Protein AF-A0A934EPJ7-F1 (afdb_monomer_lite)

Radius of gyration: 27.89 Å; chains: 1; bounding box: 88×65×74 Å

Foldseek 3Di:
DDDDDPPPPVCPPVLNLLLLVLLLVLVVVLVVVLVVVCVVCVVPDDPLVSLLVSLVVLLVSVVVSVVVSVVVVVVLVVVCVVCVVVVHPDDSLLVVQLVVQLCVQCVVVVVPVPVCVVDVDPPVCVVVVVVVSSVVSNVVSVVCVVVSVVVSVVVSVVSVVVSVVSVVVNVVSVVSNVVVVVVVVVVVVVVVVVVVVVVVVVVVVVVVVD

pLDDT: mean 76.22, std 12.55, range [35.59, 90.75]

Structure (mmCIF, N/CA/C/O backbone):
data_AF-A0A934EPJ7-F1
#
_entry.id   AF-A0A934EPJ7-F1
#
loop_
_atom_site.group_PDB
_atom_site.id
_atom_site.type_symbol
_atom_site.label_atom_id
_atom_site.label_alt_id
_atom_site.label_comp_id
_atom_site.label_asym_id
_atom_site.label_entity_id
_atom_site.label_seq_id
_atom_site.pdbx_PDB_ins_code
_atom_site.Cartn_x
_atom_site.Cartn_y
_atom_site.Cartn_z
_atom_site.occupancy
_atom_site.B_iso_or_equiv
_atom_site.auth_seq_id
_atom_site.auth_comp_id
_atom_site.auth_asym_id
_atom_site.auth_atom_id
_atom_site.pdbx_PDB_model_num
ATOM 1 N N . MET A 1 1 ? -33.790 -31.602 18.107 1.00 45.28 1 MET A N 1
ATOM 2 C CA . MET A 1 1 ? -32.523 -32.173 17.610 1.00 45.28 1 MET A CA 1
ATOM 3 C C . MET A 1 1 ? -32.531 -32.062 16.099 1.00 45.28 1 MET A C 1
ATOM 5 O O . MET A 1 1 ? -33.194 -32.858 15.457 1.00 45.28 1 MET A O 1
ATOM 9 N N . GLN A 1 2 ? -31.872 -31.044 15.551 1.00 35.59 2 GLN A N 1
ATOM 10 C CA . GLN A 1 2 ? -31.444 -31.050 14.155 1.00 35.59 2 GLN A CA 1
ATOM 11 C C . GLN A 1 2 ? -30.208 -30.157 14.060 1.00 35.59 2 GLN A C 1
ATOM 13 O O . GLN A 1 2 ? -30.217 -29.014 14.515 1.00 35.59 2 GLN A O 1
ATOM 18 N N . GLU A 1 3 ? -29.121 -30.783 13.631 1.00 38.19 3 GLU A N 1
ATOM 19 C CA . GLU A 1 3 ? -27.749 -30.302 13.667 1.00 38.19 3 GLU A CA 1
ATOM 20 C C . GLU A 1 3 ? -27.508 -29.081 12.774 1.00 38.19 3 GLU A C 1
ATOM 22 O O . GLU A 1 3 ? -27.987 -28.990 11.647 1.00 38.19 3 GLU A O 1
ATOM 27 N N . ASN A 1 4 ? -26.705 -28.166 13.321 1.00 48.75 4 ASN A N 1
ATOM 28 C CA . ASN A 1 4 ? -25.593 -27.460 12.685 1.00 48.75 4 ASN A CA 1
ATOM 29 C C . ASN A 1 4 ? -25.347 -27.795 11.205 1.00 48.75 4 ASN A C 1
ATOM 31 O O . ASN A 1 4 ? -25.058 -28.943 10.894 1.00 48.75 4 ASN A O 1
ATOM 35 N N . ASN A 1 5 ? -25.338 -26.771 10.342 1.00 43.28 5 ASN A N 1
ATOM 36 C CA . ASN A 1 5 ? -24.290 -26.530 9.333 1.00 43.28 5 ASN A CA 1
ATOM 37 C C . ASN A 1 5 ? -24.638 -25.302 8.475 1.00 43.28 5 ASN A C 1
ATOM 39 O O . ASN A 1 5 ? -25.002 -25.406 7.310 1.00 43.28 5 ASN A O 1
ATOM 43 N N . VAL A 1 6 ? -24.467 -24.109 9.047 1.00 39.78 6 VAL A N 1
ATOM 44 C CA . VAL A 1 6 ? -24.160 -22.901 8.259 1.00 39.78 6 VAL A CA 1
ATOM 45 C C . VAL A 1 6 ? -22.888 -22.289 8.844 1.00 39.78 6 VAL A C 1
ATOM 47 O O . VAL A 1 6 ? -22.854 -21.165 9.332 1.00 39.78 6 VAL A O 1
ATOM 50 N N . LEU A 1 7 ? -21.823 -23.091 8.865 1.00 42.34 7 LEU A N 1
ATOM 51 C CA . LEU A 1 7 ? -20.459 -22.614 9.061 1.00 42.34 7 LEU A CA 1
ATOM 52 C C . LEU A 1 7 ? -19.808 -22.466 7.689 1.00 42.34 7 LEU A C 1
ATOM 54 O O . LEU A 1 7 ? -18.943 -23.235 7.295 1.00 42.34 7 LEU A O 1
ATOM 58 N N . THR A 1 8 ? -20.211 -21.426 6.972 1.00 38.62 8 THR A N 1
ATOM 59 C CA . THR A 1 8 ? -19.327 -20.777 6.001 1.00 38.62 8 THR A CA 1
ATOM 60 C C . THR A 1 8 ? -19.015 -19.383 6.516 1.00 38.62 8 THR A C 1
ATOM 62 O O . THR A 1 8 ? -19.199 -18.381 5.832 1.00 38.62 8 THR A O 1
ATOM 65 N N . VAL A 1 9 ? -18.542 -19.308 7.763 1.00 38.97 9 VAL A N 1
ATOM 66 C CA . VAL A 1 9 ? -17.693 -18.186 8.152 1.00 38.97 9 VAL A CA 1
ATOM 67 C C . VAL A 1 9 ? -16.406 -18.433 7.385 1.00 38.97 9 VAL A C 1
ATOM 69 O O . VAL A 1 9 ? -15.572 -19.228 7.811 1.00 38.97 9 VAL A O 1
ATOM 72 N N . SER A 1 10 ? -16.289 -17.851 6.192 1.00 38.53 10 SER A N 1
ATOM 73 C CA . SER A 1 10 ? -15.021 -17.804 5.485 1.00 38.53 10 SER A CA 1
ATOM 74 C C . SER A 1 10 ? -14.038 -17.126 6.429 1.00 38.53 10 SER A C 1
ATOM 76 O O . SER A 1 10 ? -14.075 -15.907 6.608 1.00 38.53 10 SER A O 1
ATOM 78 N N . VAL A 1 11 ? -13.212 -17.932 7.092 1.00 45.09 11 VAL A N 1
ATOM 79 C CA . VAL A 1 11 ? -12.103 -17.491 7.931 1.00 45.09 11 VAL A CA 1
ATOM 80 C C . VAL A 1 11 ? -11.054 -16.922 6.983 1.00 45.09 11 VAL A C 1
ATOM 82 O O . VAL A 1 11 ? -10.006 -17.511 6.736 1.00 45.09 11 VAL A O 1
ATOM 85 N N . PHE A 1 12 ? -11.347 -15.773 6.379 1.00 49.22 12 PHE A N 1
ATOM 86 C CA . PHE A 1 12 ? -10.285 -14.930 5.884 1.00 49.22 12 PHE A CA 1
ATOM 87 C C . PHE A 1 12 ? -9.492 -14.531 7.117 1.00 49.22 12 PHE A C 1
ATOM 89 O O . PHE A 1 12 ? -10.010 -13.863 8.012 1.00 49.22 12 PHE A O 1
ATOM 96 N N . SER A 1 13 ? -8.253 -15.017 7.188 1.00 62.72 13 SER A N 1
ATOM 97 C CA . SER A 1 13 ? -7.319 -14.622 8.233 1.00 62.72 13 SER A CA 1
ATOM 98 C C . SER A 1 13 ? -7.362 -13.094 8.362 1.00 62.72 13 SER A C 1
ATOM 100 O O . SER A 1 13 ? -7.254 -12.414 7.335 1.00 62.72 13 SER A O 1
ATOM 102 N N . PRO A 1 14 ? -7.518 -12.529 9.573 1.00 66.69 14 PRO A N 1
ATOM 103 C CA . PRO A 1 14 ? -7.602 -11.079 9.766 1.00 66.69 14 PRO A CA 1
ATOM 104 C C . PRO A 1 14 ? -6.407 -10.340 9.141 1.00 66.69 14 PRO A C 1
ATOM 106 O O . PRO A 1 14 ? -6.551 -9.216 8.665 1.00 66.69 14 PRO A O 1
ATOM 109 N N . TYR A 1 15 ? -5.257 -11.017 9.030 1.00 69.19 15 TYR A N 1
ATOM 110 C CA . TYR A 1 15 ? -4.091 -10.562 8.272 1.00 69.19 15 TYR A CA 1
ATOM 111 C C . TYR A 1 15 ? -4.417 -10.196 6.820 1.00 69.19 15 TYR A C 1
ATOM 113 O O . TYR A 1 15 ? -4.043 -9.129 6.339 1.00 69.19 15 TYR A O 1
ATOM 121 N N . TRP A 1 16 ? -5.124 -11.079 6.120 1.00 73.38 16 TRP A N 1
ATOM 122 C CA . TRP A 1 16 ? -5.405 -10.926 4.701 1.00 73.38 16 TRP A CA 1
ATOM 123 C C . TRP A 1 16 ? -6.320 -9.735 4.435 1.00 73.38 16 TRP A C 1
ATOM 125 O O . TRP A 1 16 ? -6.120 -8.998 3.472 1.00 73.38 16 TRP A O 1
ATOM 135 N N . GLY A 1 17 ? -7.275 -9.491 5.335 1.00 75.94 17 GLY A N 1
ATOM 136 C CA . GLY A 1 17 ? -8.131 -8.316 5.257 1.00 75.94 17 GLY A CA 1
ATOM 137 C C . GLY A 1 17 ? -7.354 -7.007 5.425 1.00 75.94 17 GLY A C 1
ATOM 138 O O . GLY A 1 17 ? -7.552 -6.071 4.647 1.00 75.94 17 GLY A O 1
ATOM 139 N N . ILE A 1 18 ? -6.439 -6.958 6.397 1.00 74.75 18 ILE A N 1
ATOM 140 C CA . ILE A 1 18 ? -5.569 -5.801 6.652 1.00 74.75 18 ILE A CA 1
ATOM 141 C C . ILE A 1 18 ? -4.640 -5.550 5.458 1.00 74.75 18 ILE A C 1
ATOM 143 O O . ILE A 1 18 ? -4.581 -4.429 4.953 1.00 74.75 18 ILE A O 1
ATOM 147 N N . PHE A 1 19 ? -3.974 -6.598 4.966 1.00 80.44 19 PHE A N 1
ATOM 148 C CA . PHE A 1 19 ? -3.093 -6.524 3.802 1.00 80.44 19 PHE A CA 1
ATOM 149 C C . PHE A 1 19 ? -3.821 -5.950 2.583 1.00 80.44 19 PHE A C 1
ATOM 151 O O . PHE A 1 19 ? -3.343 -4.987 1.989 1.00 80.44 19 PHE A O 1
ATOM 158 N N . ARG A 1 20 ? -5.008 -6.478 2.252 1.00 84.69 20 ARG A N 1
ATOM 159 C CA . ARG A 1 20 ? -5.812 -6.014 1.110 1.00 84.69 20 ARG A CA 1
ATOM 160 C C . ARG A 1 20 ? -6.167 -4.533 1.195 1.00 84.69 20 ARG A C 1
ATOM 162 O O . ARG A 1 20 ? -6.066 -3.838 0.188 1.00 84.69 20 ARG A O 1
ATOM 169 N N . MET A 1 21 ? -6.571 -4.051 2.374 1.00 81.94 21 MET A N 1
ATOM 170 C CA . MET A 1 21 ? -6.894 -2.632 2.555 1.00 81.94 21 MET A CA 1
ATOM 171 C C . MET A 1 21 ? -5.667 -1.755 2.320 1.00 81.94 21 MET A C 1
ATOM 173 O O . MET A 1 21 ? -5.731 -0.828 1.516 1.00 81.94 21 MET A O 1
ATOM 177 N N . ILE A 1 22 ? -4.552 -2.060 2.990 1.00 83.81 22 ILE A N 1
ATOM 178 C CA . ILE A 1 22 ? -3.317 -1.272 2.877 1.00 83.81 22 ILE A CA 1
ATOM 179 C C . ILE A 1 22 ? -2.834 -1.274 1.428 1.00 83.81 22 ILE A C 1
ATOM 181 O O . ILE A 1 22 ? -2.557 -0.212 0.880 1.00 83.81 22 ILE A O 1
ATOM 185 N N . PHE A 1 23 ? -2.805 -2.447 0.796 1.00 84.31 23 PHE A N 1
ATOM 186 C CA . PHE A 1 23 ? -2.414 -2.616 -0.598 1.00 84.31 23 PHE A CA 1
ATOM 187 C C . PHE A 1 23 ? -3.235 -1.732 -1.532 1.00 84.31 23 PHE A C 1
ATOM 189 O O . PHE A 1 23 ? -2.669 -0.971 -2.309 1.00 84.31 23 PHE A O 1
ATOM 196 N N . VAL A 1 24 ? -4.562 -1.747 -1.412 1.00 87.62 24 VAL A N 1
ATOM 197 C CA . VAL A 1 24 ? -5.423 -0.911 -2.254 1.00 87.62 24 VAL A CA 1
ATOM 198 C C . VAL A 1 24 ? -5.220 0.579 -2.004 1.00 87.62 24 VAL A C 1
ATOM 200 O O . VAL A 1 24 ? -5.086 1.329 -2.968 1.00 87.62 24 VAL A O 1
ATOM 203 N N . PHE A 1 25 ? -5.167 1.022 -0.745 1.00 84.88 25 PHE A N 1
ATOM 204 C CA . PHE A 1 25 ? -4.947 2.438 -0.434 1.00 84.88 25 PHE A CA 1
ATOM 205 C C . PHE A 1 25 ? -3.613 2.944 -0.988 1.00 84.88 25 PHE A C 1
ATOM 207 O O . PHE A 1 25 ? -3.559 4.019 -1.584 1.00 84.88 25 PHE A O 1
ATOM 214 N N . PHE A 1 26 ? -2.551 2.152 -0.842 1.00 83.62 26 PHE A N 1
ATOM 215 C CA . PHE A 1 26 ? -1.233 2.488 -1.366 1.00 83.62 26 PHE A CA 1
ATOM 216 C C . PHE A 1 26 ? -1.214 2.524 -2.895 1.00 83.62 26 PHE A C 1
ATOM 218 O O . PHE A 1 26 ? -0.712 3.485 -3.471 1.00 83.62 26 PHE A O 1
ATOM 225 N N . PHE A 1 27 ? -1.803 1.536 -3.571 1.00 84.50 27 PHE A N 1
ATOM 226 C CA . PHE A 1 27 ? -1.853 1.530 -5.035 1.00 84.50 27 PHE A CA 1
ATOM 227 C C . PHE A 1 27 ? -2.705 2.668 -5.605 1.00 84.50 27 PHE A C 1
ATOM 229 O O . PHE A 1 27 ? -2.320 3.265 -6.607 1.00 84.50 27 PHE A O 1
ATOM 236 N N . LEU A 1 28 ? -3.813 3.029 -4.951 1.00 87.31 28 LEU A N 1
ATOM 237 C CA . LEU A 1 28 ? -4.603 4.208 -5.321 1.00 87.31 28 LEU A CA 1
ATOM 238 C C . LEU A 1 28 ? -3.782 5.498 -5.205 1.00 87.31 28 LEU A C 1
ATOM 240 O O . LEU A 1 28 ? -3.833 6.342 -6.100 1.00 87.31 28 LEU A O 1
ATOM 244 N N . TYR A 1 29 ? -2.994 5.633 -4.138 1.00 86.12 29 TYR A N 1
ATOM 245 C CA . TYR A 1 29 ? -2.094 6.769 -3.958 1.00 86.12 29 TYR A CA 1
ATOM 246 C C . TYR A 1 29 ? -1.010 6.825 -5.046 1.00 86.12 29 TYR A C 1
ATOM 248 O O . TYR A 1 29 ? -0.800 7.871 -5.661 1.00 86.12 29 TYR A O 1
ATOM 256 N N . VAL A 1 30 ? -0.369 5.688 -5.342 1.00 85.38 30 VAL A N 1
ATOM 257 C CA . VAL A 1 30 ? 0.651 5.582 -6.397 1.00 85.38 30 VAL A CA 1
ATOM 258 C C . VAL A 1 30 ? 0.069 5.930 -7.761 1.00 85.38 30 VAL A C 1
ATOM 260 O O . VAL A 1 30 ? 0.697 6.667 -8.512 1.00 85.38 30 VAL A O 1
ATOM 263 N N . ILE A 1 31 ? -1.142 5.470 -8.073 1.00 86.69 31 ILE A N 1
ATOM 264 C CA . ILE A 1 31 ? -1.832 5.819 -9.319 1.00 86.69 31 ILE A CA 1
ATOM 265 C C . ILE A 1 31 ? -2.027 7.330 -9.447 1.00 86.69 31 ILE A C 1
ATOM 267 O O . ILE A 1 31 ? -1.781 7.879 -10.519 1.00 86.69 31 ILE A O 1
ATOM 271 N N . GLY A 1 32 ? -2.410 8.013 -8.365 1.00 85.12 32 GLY A N 1
ATOM 272 C CA . GLY A 1 32 ? -2.521 9.472 -8.355 1.00 85.12 32 GLY A CA 1
ATOM 273 C C . GLY A 1 32 ? -1.199 10.159 -8.705 1.00 85.12 32 GLY A C 1
ATOM 274 O O . GLY A 1 32 ? -1.171 11.045 -9.559 1.00 85.12 32 GLY A O 1
ATOM 275 N N . ILE A 1 33 ? -0.092 9.701 -8.112 1.00 84.88 33 ILE A N 1
ATOM 276 C CA . ILE A 1 33 ? 1.252 10.207 -8.428 1.00 84.88 33 ILE A CA 1
ATOM 277 C C . ILE A 1 33 ? 1.614 9.919 -9.885 1.00 84.88 33 ILE A C 1
ATOM 279 O O . ILE A 1 33 ? 2.092 10.808 -10.578 1.00 84.88 33 ILE A O 1
ATOM 283 N N . VAL A 1 34 ? 1.374 8.699 -10.364 1.00 86.62 34 VAL A N 1
ATOM 284 C CA . VAL A 1 34 ? 1.703 8.292 -11.734 1.00 86.62 34 VAL A CA 1
ATOM 285 C C . VAL A 1 34 ? 0.945 9.139 -12.752 1.00 86.62 34 VAL A C 1
ATOM 287 O O . VAL A 1 34 ? 1.557 9.616 -13.704 1.00 86.62 34 VAL A O 1
ATOM 290 N N . PHE A 1 35 ? -0.351 9.383 -12.549 1.00 86.56 35 PHE A N 1
ATOM 291 C CA . PHE A 1 35 ? -1.123 10.255 -13.435 1.00 86.56 35 PHE A CA 1
ATOM 292 C C . PHE A 1 35 ? -0.614 11.697 -13.413 1.00 86.56 35 PHE A C 1
ATOM 294 O O . PHE A 1 35 ? -0.477 12.302 -14.474 1.00 86.56 35 PHE A O 1
ATOM 301 N N . TYR A 1 36 ? -0.269 12.220 -12.236 1.00 84.75 36 TYR A N 1
ATOM 302 C CA . TYR A 1 36 ? 0.323 13.551 -12.112 1.00 84.75 36 TYR A CA 1
ATOM 303 C C . TYR A 1 36 ? 1.679 13.650 -12.831 1.00 84.75 36 TYR A C 1
ATOM 305 O O . TYR A 1 36 ? 1.936 14.596 -13.571 1.00 84.75 36 TYR A O 1
ATOM 313 N N . SER A 1 37 ? 2.544 12.647 -12.668 1.00 84.12 37 SER A N 1
ATOM 314 C CA . SER A 1 37 ? 3.843 12.594 -13.342 1.00 84.12 37 SER A CA 1
ATOM 315 C C . SER A 1 37 ? 3.714 12.404 -14.852 1.00 84.12 37 SER A C 1
ATOM 317 O O . SER A 1 37 ? 4.526 12.951 -15.596 1.00 84.12 37 SER A O 1
ATOM 319 N N . TRP A 1 38 ? 2.708 11.660 -15.317 1.00 84.19 38 TRP A N 1
ATOM 320 C CA . TRP A 1 38 ? 2.466 11.457 -16.745 1.00 84.19 38 TRP A CA 1
ATOM 321 C C . TRP A 1 38 ? 2.151 12.767 -17.463 1.00 84.19 38 TRP A C 1
ATOM 323 O O . TRP A 1 38 ? 2.686 13.014 -18.544 1.00 84.19 38 TRP A O 1
ATOM 333 N N . ASP A 1 39 ? 1.324 13.613 -16.846 1.00 83.88 39 ASP A N 1
ATOM 334 C CA . ASP A 1 39 ? 0.916 14.891 -17.428 1.00 83.88 39 ASP A CA 1
ATOM 335 C C . ASP A 1 39 ? 2.126 15.799 -17.709 1.00 83.88 39 ASP A C 1
ATOM 337 O O . ASP A 1 39 ? 2.230 16.395 -18.778 1.00 83.88 39 ASP A O 1
ATOM 341 N N . GLY A 1 40 ? 3.119 15.804 -16.811 1.00 82.06 40 GLY A N 1
ATOM 342 C CA . GLY A 1 40 ? 4.386 16.509 -17.027 1.00 82.06 40 GLY A CA 1
ATOM 343 C C . GLY A 1 40 ? 5.328 15.822 -18.026 1.00 82.06 40 GLY A C 1
ATOM 344 O O . GLY A 1 40 ? 5.984 16.491 -18.823 1.00 82.06 40 GLY A O 1
ATOM 345 N N . PHE A 1 41 ? 5.404 14.487 -18.018 1.00 81.75 41 PHE A N 1
ATOM 346 C CA . PHE A 1 41 ? 6.366 13.735 -18.836 1.00 81.75 41 PHE A CA 1
ATOM 347 C C . PHE A 1 41 ? 5.994 13.683 -20.324 1.00 81.75 41 PHE A C 1
ATOM 349 O O . PHE A 1 41 ? 6.877 13.574 -21.179 1.00 81.75 41 PHE A O 1
ATOM 356 N N . ARG A 1 42 ? 4.700 13.814 -20.650 1.00 77.88 42 ARG A N 1
ATOM 357 C CA . ARG A 1 42 ? 4.179 13.804 -22.027 1.00 77.88 42 ARG A CA 1
ATOM 358 C C . ARG A 1 42 ? 4.864 14.826 -22.945 1.00 77.88 42 ARG A C 1
ATOM 360 O O . ARG A 1 42 ? 4.906 14.613 -24.153 1.00 77.88 42 ARG A O 1
ATOM 367 N N . TYR A 1 43 ? 5.405 15.908 -22.388 1.00 79.19 43 TYR A N 1
ATOM 368 C CA . TYR A 1 43 ? 6.059 16.972 -23.150 1.00 79.19 43 TYR A CA 1
ATOM 369 C C . TYR A 1 43 ? 7.529 16.692 -23.505 1.00 79.19 43 TYR A C 1
ATOM 371 O O . TYR A 1 43 ? 8.060 17.358 -24.390 1.00 79.19 43 TYR A O 1
ATOM 379 N N . TYR A 1 44 ? 8.188 15.722 -22.855 1.00 77.69 44 TYR A N 1
ATOM 380 C CA . TYR A 1 44 ? 9.653 15.584 -22.907 1.00 77.69 44 TYR A CA 1
ATOM 381 C C . TYR A 1 44 ? 10.174 14.188 -23.277 1.00 77.69 44 TYR A C 1
ATOM 383 O O . TYR A 1 44 ? 11.380 14.038 -23.466 1.00 77.69 44 TYR A O 1
ATOM 391 N N . GLY A 1 45 ? 9.323 13.161 -23.387 1.00 79.56 45 GLY A N 1
ATOM 392 C CA . GLY A 1 45 ? 9.817 11.797 -23.593 1.00 79.56 45 GLY A CA 1
ATOM 393 C C . GLY A 1 45 ? 8.836 10.809 -24.214 1.00 79.56 45 GLY A C 1
ATOM 394 O O . GLY A 1 45 ? 7.644 11.067 -24.377 1.00 79.56 45 GLY A O 1
ATOM 395 N N . LEU A 1 46 ? 9.373 9.637 -24.558 1.00 83.56 46 LEU A N 1
ATOM 396 C CA . LEU A 1 46 ? 8.621 8.508 -25.099 1.00 83.56 46 LEU A CA 1
ATOM 397 C C . LEU A 1 46 ? 7.848 7.787 -23.988 1.00 83.56 46 LEU A C 1
ATOM 399 O O . LEU A 1 46 ? 8.348 7.569 -22.882 1.00 83.56 46 LEU A O 1
ATOM 403 N N . PHE A 1 47 ? 6.641 7.327 -24.318 1.00 80.88 47 PHE A N 1
ATOM 404 C CA . PHE A 1 47 ? 5.784 6.581 -23.392 1.00 80.88 47 PHE A CA 1
ATOM 405 C C . PHE A 1 47 ? 6.453 5.307 -22.848 1.00 80.88 47 PHE A C 1
ATOM 407 O O . PHE A 1 47 ? 6.239 4.938 -21.697 1.00 80.88 47 PHE A O 1
ATOM 414 N N . SER A 1 48 ? 7.308 4.653 -23.640 1.00 80.56 48 SER A N 1
ATOM 415 C CA . SER A 1 48 ? 8.029 3.437 -23.239 1.00 80.56 48 SER A CA 1
ATOM 416 C C . SER A 1 48 ? 9.018 3.652 -22.096 1.00 80.56 48 SER A C 1
ATOM 418 O O . SER A 1 48 ? 9.297 2.716 -21.342 1.00 80.56 48 SER A O 1
ATOM 420 N N . ASP A 1 49 ? 9.591 4.846 -21.976 1.00 80.94 49 ASP A N 1
ATOM 421 C CA . ASP A 1 49 ? 10.569 5.159 -20.930 1.00 80.94 49 ASP A CA 1
ATOM 422 C C . ASP A 1 49 ? 9.861 5.538 -19.638 1.00 80.94 49 ASP A C 1
ATOM 424 O O . ASP A 1 49 ? 10.238 5.072 -18.561 1.00 80.94 49 ASP A O 1
ATOM 428 N N . PHE A 1 50 ? 8.734 6.235 -19.770 1.00 84.31 50 PHE A N 1
ATOM 429 C CA . PHE A 1 50 ? 7.806 6.452 -18.674 1.00 84.31 50 PHE A CA 1
ATOM 430 C C . PHE A 1 50 ? 7.264 5.129 -18.104 1.00 84.31 50 PHE A C 1
ATOM 432 O O . PHE A 1 50 ? 7.296 4.923 -16.892 1.00 84.31 50 PHE A O 1
ATOM 439 N N . LEU A 1 51 ? 6.856 4.184 -18.962 1.00 83.75 51 LEU A N 1
ATOM 440 C CA . LEU A 1 51 ? 6.340 2.875 -18.538 1.00 83.75 51 LEU A CA 1
ATOM 441 C C . LEU A 1 51 ? 7.356 2.072 -17.717 1.00 83.75 51 LEU A C 1
ATOM 443 O O . LEU A 1 51 ? 6.989 1.403 -16.750 1.00 83.75 51 LEU A O 1
ATOM 447 N N . ALA A 1 52 ? 8.634 2.135 -18.097 1.00 82.69 52 ALA A N 1
ATOM 448 C CA . ALA A 1 52 ? 9.706 1.461 -17.372 1.00 82.69 52 ALA A CA 1
ATOM 449 C C . ALA A 1 52 ? 9.921 2.080 -15.984 1.00 82.69 52 ALA A C 1
ATOM 451 O O . ALA A 1 52 ? 10.052 1.347 -15.003 1.00 82.69 52 ALA A O 1
ATOM 452 N N . GLY A 1 53 ? 9.875 3.414 -15.891 1.00 83.62 53 GLY A N 1
ATOM 453 C CA . GLY A 1 53 ? 9.919 4.132 -14.618 1.00 83.62 53 GLY A CA 1
ATOM 454 C C . GLY A 1 53 ? 8.751 3.762 -13.703 1.00 83.62 53 GLY A C 1
ATOM 455 O O . GLY A 1 53 ? 8.967 3.381 -12.553 1.00 83.62 53 GLY A O 1
ATOM 456 N N . ILE A 1 54 ? 7.519 3.777 -14.224 1.00 86.12 54 ILE A N 1
ATOM 457 C CA . ILE A 1 54 ? 6.327 3.368 -13.463 1.00 86.12 54 ILE A CA 1
ATOM 458 C C . ILE A 1 54 ? 6.447 1.923 -12.991 1.00 86.12 54 ILE A C 1
ATOM 460 O O . ILE A 1 54 ? 6.112 1.628 -11.849 1.00 86.12 54 ILE A O 1
ATOM 464 N N . SER A 1 55 ? 6.922 1.021 -13.848 1.00 86.62 55 SER A N 1
ATOM 465 C CA . SER A 1 55 ? 7.030 -0.397 -13.500 1.00 86.62 55 SER A CA 1
ATOM 466 C C . SER A 1 55 ? 7.957 -0.608 -12.301 1.00 86.62 55 SER A C 1
ATOM 468 O O . SER A 1 55 ? 7.623 -1.355 -11.384 1.00 86.62 55 SER A O 1
ATOM 470 N N . LEU A 1 56 ? 9.089 0.100 -12.260 1.00 84.69 56 LEU A N 1
ATOM 471 C CA . LEU A 1 56 ? 10.022 0.052 -11.133 1.00 84.69 56 LEU A CA 1
ATOM 472 C C . LEU A 1 56 ? 9.397 0.633 -9.858 1.00 84.69 56 LEU A C 1
ATOM 474 O O . LEU A 1 56 ? 9.498 0.025 -8.792 1.00 84.69 56 LEU A O 1
ATOM 478 N N . VAL A 1 57 ? 8.696 1.764 -9.980 1.00 87.44 57 VAL A N 1
ATOM 479 C CA . VAL A 1 57 ? 7.928 2.373 -8.885 1.00 87.44 57 VAL A CA 1
ATOM 480 C C . VAL A 1 57 ? 6.905 1.366 -8.344 1.00 87.44 57 VAL A C 1
ATOM 482 O O . VAL A 1 57 ? 6.918 1.079 -7.152 1.00 87.44 57 VAL A O 1
ATOM 485 N N . LEU A 1 58 ? 6.086 0.743 -9.193 1.00 87.00 58 LEU A N 1
ATOM 486 C CA . LEU A 1 58 ? 5.081 -0.242 -8.778 1.00 87.00 58 LEU A CA 1
ATOM 487 C C . LEU A 1 58 ? 5.693 -1.448 -8.052 1.00 87.00 58 LEU A C 1
ATOM 489 O O . LEU A 1 58 ? 5.154 -1.873 -7.029 1.00 87.00 58 LEU A O 1
ATOM 493 N N . ILE A 1 59 ? 6.828 -1.973 -8.524 1.00 86.25 59 ILE A N 1
ATOM 494 C CA . ILE A 1 59 ? 7.539 -3.075 -7.855 1.00 86.25 59 ILE A CA 1
ATOM 495 C C . ILE A 1 59 ? 8.014 -2.640 -6.464 1.00 86.25 59 ILE A C 1
ATOM 497 O O . ILE A 1 59 ? 7.747 -3.329 -5.476 1.00 86.25 59 ILE A O 1
ATOM 501 N N . LEU A 1 60 ? 8.676 -1.485 -6.367 1.00 88.12 60 LEU A N 1
ATOM 502 C CA . LEU A 1 60 ? 9.193 -0.967 -5.101 1.00 88.12 60 LEU A CA 1
ATOM 503 C C . LEU A 1 60 ? 8.062 -0.717 -4.094 1.00 88.12 60 LEU A C 1
ATOM 505 O O . LEU A 1 60 ? 8.150 -1.129 -2.937 1.00 88.12 60 LEU A O 1
ATOM 509 N N . TRP A 1 61 ? 6.967 -0.105 -4.546 1.0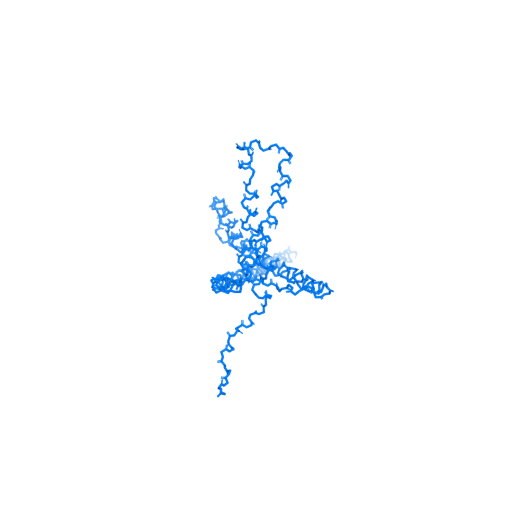0 87.19 61 TRP A N 1
ATOM 510 C CA . TRP A 1 61 ? 5.791 0.153 -3.720 1.00 87.19 61 TRP A CA 1
ATOM 511 C C . TRP A 1 61 ? 5.072 -1.131 -3.304 1.00 87.19 61 TRP A C 1
ATOM 513 O O . TRP A 1 61 ? 4.587 -1.208 -2.175 1.00 87.19 61 TRP A O 1
ATOM 523 N N . SER A 1 62 ? 5.044 -2.165 -4.147 1.00 85.44 62 SER A N 1
ATOM 524 C CA . SER A 1 62 ? 4.505 -3.476 -3.772 1.00 85.44 62 SER A CA 1
ATOM 525 C C . SER A 1 62 ? 5.300 -4.103 -2.621 1.00 85.44 62 SER A C 1
ATOM 527 O O . SER A 1 62 ? 4.707 -4.581 -1.652 1.00 85.44 62 SER A O 1
ATOM 529 N N . ILE A 1 63 ? 6.636 -4.058 -2.686 1.00 86.25 63 ILE A N 1
ATOM 530 C CA . ILE A 1 63 ? 7.515 -4.558 -1.615 1.00 86.25 63 ILE A CA 1
ATOM 531 C C . ILE A 1 63 ? 7.297 -3.750 -0.332 1.00 86.25 63 ILE A C 1
ATOM 533 O O . ILE A 1 63 ? 7.088 -4.329 0.736 1.00 86.25 63 ILE A O 1
ATOM 537 N N . LEU A 1 64 ? 7.281 -2.418 -0.436 1.00 88.56 64 LEU A N 1
ATOM 538 C CA . LEU A 1 64 ? 7.048 -1.531 0.703 1.00 88.56 64 LEU A CA 1
ATOM 539 C C . LEU A 1 64 ? 5.702 -1.819 1.380 1.00 88.56 64 LEU A C 1
ATOM 541 O O . LEU A 1 64 ? 5.627 -1.900 2.604 1.00 88.56 64 LEU A O 1
ATOM 545 N N . THR A 1 65 ? 4.650 -2.034 0.589 1.00 84.31 65 THR A N 1
ATOM 546 C CA . THR A 1 65 ? 3.315 -2.358 1.106 1.00 84.31 65 THR A CA 1
ATOM 547 C C . THR A 1 65 ? 3.311 -3.702 1.834 1.00 84.31 65 THR A C 1
ATOM 549 O O . THR A 1 65 ? 2.715 -3.817 2.905 1.00 84.31 65 THR A O 1
ATOM 552 N N . ALA A 1 66 ? 4.003 -4.715 1.306 1.00 83.88 66 ALA A N 1
ATOM 553 C CA . ALA A 1 66 ? 4.125 -6.009 1.974 1.00 83.88 66 ALA A CA 1
ATOM 554 C C . ALA A 1 66 ? 4.822 -5.881 3.340 1.00 83.88 66 ALA A C 1
ATOM 556 O O . ALA A 1 66 ? 4.316 -6.396 4.339 1.00 83.88 66 ALA A O 1
ATOM 557 N N . ILE A 1 67 ? 5.929 -5.133 3.406 1.00 87.06 67 ILE A N 1
ATOM 558 C CA . ILE A 1 67 ? 6.649 -4.855 4.659 1.00 87.06 67 ILE A CA 1
ATOM 559 C C . ILE A 1 67 ? 5.739 -4.117 5.649 1.00 87.06 67 ILE A C 1
ATOM 561 O O . ILE A 1 67 ? 5.632 -4.512 6.812 1.00 87.06 67 ILE A O 1
ATOM 565 N N . LEU A 1 68 ? 5.035 -3.081 5.189 1.00 86.06 68 LEU A N 1
ATOM 566 C CA . LEU A 1 68 ? 4.138 -2.293 6.030 1.00 86.06 68 LEU A CA 1
ATOM 567 C C . LEU A 1 68 ? 2.978 -3.134 6.577 1.00 86.06 68 LEU A C 1
ATOM 569 O O . LEU A 1 68 ? 2.626 -3.023 7.750 1.00 86.06 68 LEU A O 1
ATOM 573 N N . ALA A 1 69 ? 2.407 -4.012 5.754 1.00 84.50 69 ALA A N 1
ATOM 574 C CA . ALA A 1 69 ? 1.340 -4.907 6.177 1.00 84.50 69 ALA A CA 1
ATOM 575 C C . ALA A 1 69 ? 1.806 -5.893 7.256 1.00 84.50 69 ALA A C 1
ATOM 577 O O . ALA A 1 69 ? 1.068 -6.135 8.212 1.00 84.50 69 ALA A O 1
ATOM 578 N N . ILE A 1 70 ? 3.031 -6.421 7.149 1.00 84.69 70 ILE A N 1
ATOM 579 C CA . ILE A 1 70 ? 3.636 -7.260 8.194 1.00 84.69 70 ILE A CA 1
ATOM 580 C C . ILE A 1 70 ? 3.789 -6.459 9.491 1.00 84.69 70 ILE A C 1
ATOM 582 O O . ILE A 1 70 ? 3.389 -6.936 10.553 1.00 84.69 70 ILE A O 1
ATOM 586 N N . PHE A 1 71 ? 4.307 -5.233 9.412 1.00 85.88 71 PHE A N 1
ATOM 587 C CA . PHE A 1 71 ? 4.513 -4.375 10.580 1.00 85.88 71 PHE A CA 1
ATOM 588 C C . PHE A 1 71 ? 3.197 -4.027 11.294 1.00 85.88 71 PHE A C 1
ATOM 590 O O . PHE A 1 71 ? 3.087 -4.128 12.519 1.00 85.88 71 PHE A O 1
ATOM 597 N N . ILE A 1 72 ? 2.164 -3.674 10.527 1.00 83.56 72 ILE A N 1
ATOM 598 C CA . ILE A 1 72 ? 0.832 -3.363 11.055 1.00 83.56 72 ILE A CA 1
ATOM 599 C C . ILE A 1 72 ? 0.189 -4.611 11.664 1.00 83.56 72 ILE A C 1
ATOM 601 O O . ILE A 1 72 ? -0.361 -4.549 12.763 1.00 83.56 72 ILE A O 1
ATOM 605 N N . TYR A 1 73 ? 0.287 -5.761 10.997 1.00 83.62 73 TYR A N 1
ATOM 606 C CA . TYR A 1 73 ? -0.225 -7.016 11.538 1.00 83.62 73 TYR A CA 1
ATOM 607 C C . TYR A 1 73 ? 0.440 -7.388 12.864 1.00 83.62 73 TYR A C 1
ATOM 609 O O . TYR A 1 73 ? -0.251 -7.740 13.823 1.00 83.62 73 TYR A O 1
ATOM 617 N N . LEU A 1 74 ? 1.767 -7.270 12.939 1.00 82.44 74 LEU A N 1
ATOM 618 C CA . LEU A 1 74 ? 2.520 -7.550 14.156 1.00 82.44 74 LEU A CA 1
ATOM 619 C C . LEU A 1 74 ? 2.099 -6.610 15.292 1.00 82.44 74 LEU A C 1
ATOM 621 O O . LEU A 1 74 ? 1.926 -7.053 16.425 1.00 82.44 74 LEU A O 1
ATOM 625 N N . SER A 1 75 ? 1.854 -5.338 14.967 1.00 83.69 75 SER A N 1
ATOM 626 C CA . SER A 1 75 ? 1.345 -4.340 15.911 1.00 83.69 75 SER A CA 1
ATOM 627 C C . SER A 1 75 ? -0.026 -4.738 16.469 1.00 83.69 75 SER A C 1
ATOM 629 O O . SER A 1 75 ? -0.223 -4.721 17.683 1.00 83.69 75 SER A O 1
ATOM 631 N N . PHE A 1 76 ? -0.958 -5.186 15.621 1.00 80.44 76 PHE A N 1
ATOM 632 C CA . PHE A 1 76 ? -2.262 -5.677 16.079 1.00 80.44 76 PHE A CA 1
ATOM 633 C C . PHE A 1 76 ? -2.160 -6.929 16.950 1.00 80.44 76 PHE A C 1
ATOM 635 O O . PHE A 1 76 ? -2.818 -7.003 17.985 1.00 80.44 76 PHE A O 1
ATOM 642 N N . LYS A 1 77 ? -1.309 -7.887 16.571 1.00 79.88 77 LYS A N 1
ATOM 643 C CA . LYS A 1 77 ? -1.006 -9.076 17.382 1.00 79.88 77 LYS A CA 1
ATOM 644 C C . LYS A 1 77 ? -0.430 -8.700 18.747 1.00 79.88 77 LYS A C 1
ATOM 646 O O . LYS A 1 77 ? -0.800 -9.300 19.753 1.00 79.88 77 LYS A O 1
ATOM 651 N N . GLY A 1 78 ? 0.448 -7.700 18.791 1.00 81.25 78 GLY A N 1
ATOM 652 C CA . GLY A 1 78 ? 0.998 -7.160 20.033 1.00 81.25 78 GLY A CA 1
ATOM 653 C C . GLY A 1 78 ? -0.081 -6.547 20.926 1.00 81.25 78 GLY A C 1
ATOM 654 O O . GLY A 1 78 ? -0.119 -6.831 22.123 1.00 81.25 78 GLY A O 1
ATOM 655 N N . ILE A 1 79 ? -0.998 -5.769 20.343 1.00 79.75 79 ILE A N 1
ATOM 656 C CA . ILE A 1 79 ? -2.141 -5.183 21.057 1.00 79.75 79 ILE A CA 1
ATOM 657 C C . ILE A 1 79 ? -3.067 -6.278 21.588 1.00 79.75 79 ILE A C 1
ATOM 659 O O . ILE A 1 79 ? -3.455 -6.223 22.750 1.00 79.75 79 ILE A O 1
ATOM 663 N N . GLU A 1 80 ? -3.392 -7.289 20.781 1.00 77.75 80 GLU A N 1
ATOM 664 C CA . GLU A 1 80 ? -4.218 -8.423 21.207 1.00 77.75 80 GLU A CA 1
ATOM 665 C C . GLU A 1 80 ? -3.564 -9.172 22.374 1.00 77.75 80 GLU A C 1
ATOM 667 O O . GLU A 1 80 ? -4.209 -9.428 23.389 1.00 77.75 80 GLU A O 1
ATOM 672 N N . TRP A 1 81 ? -2.263 -9.452 22.283 1.00 79.88 81 TRP A N 1
ATOM 673 C CA . TRP A 1 81 ? -1.522 -10.119 23.351 1.00 79.88 81 TRP A CA 1
ATOM 674 C C . TRP A 1 81 ? -1.474 -9.293 24.644 1.00 79.88 81 TRP A C 1
ATOM 676 O O . TRP A 1 81 ? -1.671 -9.833 25.735 1.00 79.88 81 TRP A O 1
ATOM 686 N N . CYS A 1 82 ? -1.273 -7.978 24.535 1.00 76.19 82 CYS A N 1
ATOM 687 C CA . CYS A 1 82 ? -1.324 -7.056 25.668 1.00 76.19 82 CYS A CA 1
ATOM 688 C C . CYS A 1 82 ? -2.731 -7.001 26.288 1.00 76.19 82 CYS A C 1
ATOM 690 O O . CYS A 1 82 ? -2.889 -7.088 27.506 1.00 76.19 82 CYS A O 1
ATOM 692 N N . SER A 1 83 ? -3.763 -6.954 25.443 1.00 75.12 83 SER A N 1
ATOM 693 C CA .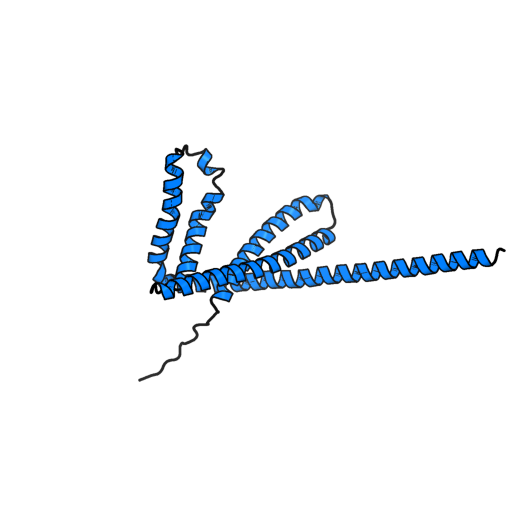 SER A 1 83 ? -5.168 -6.935 25.847 1.00 75.12 83 SER A CA 1
ATOM 694 C C . SER A 1 83 ? -5.554 -8.213 26.593 1.00 75.12 83 SER A C 1
ATOM 696 O O . SER A 1 83 ? -6.209 -8.140 27.631 1.00 75.12 83 SER A O 1
ATOM 698 N N . LEU A 1 84 ? -5.086 -9.378 26.129 1.00 76.75 84 LEU A N 1
ATOM 699 C CA . LEU A 1 84 ? -5.273 -10.654 26.820 1.00 76.75 84 LEU A CA 1
ATOM 700 C C . LEU A 1 84 ? -4.617 -10.650 28.205 1.00 76.75 84 LEU A C 1
ATOM 702 O O . LEU A 1 84 ? -5.243 -11.092 29.166 1.00 76.75 84 LEU A O 1
ATOM 706 N N . LYS A 1 85 ? -3.399 -10.103 28.335 1.00 79.81 85 LYS A N 1
ATOM 707 C CA . LYS A 1 85 ? -2.732 -9.961 29.641 1.00 79.81 85 LYS A CA 1
ATOM 708 C C . LYS A 1 85 ? -3.468 -9.017 30.593 1.00 79.81 85 LYS A C 1
ATOM 710 O O . LYS A 1 85 ? -3.487 -9.275 31.789 1.00 79.81 85 LYS A O 1
ATOM 715 N N . MET A 1 86 ? -4.087 -7.956 30.078 1.00 76.81 86 MET A N 1
ATOM 716 C CA . MET A 1 86 ? -4.911 -7.026 30.861 1.00 76.81 86 MET A CA 1
ATOM 717 C C . MET A 1 86 ? -6.338 -7.539 31.134 1.00 76.81 86 MET A C 1
ATOM 719 O O . MET A 1 86 ? -7.117 -6.850 31.789 1.00 76.81 86 MET A O 1
ATOM 723 N N . GLY A 1 87 ? -6.712 -8.728 30.640 1.00 75.19 87 GLY A N 1
ATOM 724 C CA . GLY A 1 87 ? -8.069 -9.274 30.774 1.00 75.19 87 GLY A CA 1
ATOM 725 C C . GLY A 1 87 ? -9.115 -8.554 29.914 1.00 75.19 87 GLY A C 1
ATOM 726 O O . GLY A 1 87 ? -10.317 -8.774 30.057 1.00 75.19 87 GLY A O 1
ATOM 727 N N . TRP A 1 88 ? -8.678 -7.688 29.002 1.00 67.88 88 TRP A N 1
ATOM 728 C CA . TRP A 1 88 ? -9.544 -6.952 28.096 1.00 67.88 88 TRP A CA 1
ATOM 729 C C . TRP A 1 88 ? -9.809 -7.825 26.866 1.00 67.88 88 TRP A C 1
ATOM 731 O O . TRP A 1 88 ? -8.905 -8.151 26.100 1.00 67.88 88 TRP A O 1
ATOM 741 N N . LYS A 1 89 ? -11.066 -8.226 26.646 1.00 73.06 89 LYS A N 1
ATOM 742 C CA . LYS A 1 89 ? -11.470 -9.045 25.487 1.00 73.06 89 LYS A CA 1
ATOM 743 C C . LYS A 1 89 ? -11.702 -8.175 24.243 1.00 73.06 89 LYS A C 1
ATOM 745 O O . LYS A 1 89 ? -12.792 -8.170 23.666 1.00 73.06 89 LYS A O 1
ATOM 750 N N . ILE A 1 90 ? -10.701 -7.383 23.862 1.00 71.12 90 ILE A N 1
ATOM 751 C CA . ILE A 1 90 ? -10.749 -6.561 22.650 1.00 71.12 90 ILE A CA 1
ATOM 752 C C . ILE A 1 90 ? -10.415 -7.453 21.460 1.00 71.12 90 ILE A C 1
ATOM 754 O O . ILE A 1 90 ? -9.339 -8.036 21.392 1.00 71.12 90 ILE A O 1
ATOM 758 N N . ARG A 1 91 ? -11.354 -7.553 20.517 1.00 70.94 91 ARG A N 1
ATOM 759 C CA . ARG A 1 91 ? -11.131 -8.249 19.249 1.00 70.94 91 ARG A CA 1
ATOM 760 C C . ARG A 1 91 ? -10.578 -7.293 18.193 1.00 70.94 91 ARG A C 1
ATOM 762 O O . ARG A 1 91 ? -10.883 -6.096 18.224 1.00 70.94 91 ARG A O 1
ATOM 769 N N . ILE A 1 92 ? -9.805 -7.829 17.252 1.00 69.50 92 ILE A N 1
ATOM 770 C CA . ILE A 1 92 ? -9.097 -7.065 16.215 1.00 69.50 92 ILE A CA 1
ATOM 771 C C . ILE A 1 92 ? -10.048 -6.239 15.331 1.00 69.50 92 ILE A C 1
ATOM 773 O O . ILE A 1 92 ? -9.693 -5.144 14.901 1.00 69.50 92 ILE A O 1
ATOM 777 N N . GLU A 1 93 ? -11.290 -6.695 15.132 1.00 72.12 93 GLU A N 1
ATOM 778 C CA . GLU A 1 93 ? -12.294 -6.007 14.313 1.00 72.12 93 GLU A CA 1
ATOM 779 C C . GLU A 1 93 ? -12.697 -4.661 14.923 1.00 72.12 93 GLU A C 1
ATOM 781 O O . GLU A 1 93 ? -12.892 -3.680 14.207 1.00 72.12 93 GLU A O 1
ATOM 786 N N . ASN A 1 94 ? -12.772 -4.593 16.256 1.00 74.50 94 ASN A N 1
ATOM 787 C CA . ASN A 1 94 ? -13.104 -3.357 16.962 1.00 74.50 94 ASN A CA 1
ATOM 788 C C . ASN A 1 94 ? -11.967 -2.336 16.833 1.00 74.50 94 ASN A C 1
ATOM 790 O O . ASN A 1 94 ? -12.222 -1.143 16.678 1.00 74.50 94 ASN A O 1
ATOM 794 N N . VAL A 1 95 ? -10.716 -2.808 16.866 1.00 75.56 95 VAL A N 1
ATOM 795 C CA . VAL A 1 95 ? -9.534 -1.954 16.696 1.00 75.56 95 VAL A CA 1
ATOM 796 C C . VAL A 1 95 ? -9.456 -1.435 15.259 1.00 75.56 95 VAL A C 1
ATOM 798 O O . VAL A 1 95 ? -9.229 -0.245 15.053 1.00 75.56 95 VAL A O 1
ATOM 801 N N . MET A 1 96 ? -9.722 -2.285 14.260 1.00 71.44 96 MET A N 1
ATOM 802 C CA . MET A 1 96 ? -9.790 -1.860 12.856 1.00 71.44 96 MET A CA 1
ATOM 803 C C . MET A 1 96 ? -10.886 -0.818 12.625 1.00 71.44 96 MET A C 1
ATOM 805 O O . MET A 1 96 ? -10.647 0.169 11.935 1.00 71.44 96 MET A O 1
ATOM 809 N N . MET A 1 97 ? -12.067 -1.000 13.222 1.00 77.19 97 MET A N 1
ATOM 810 C CA . MET A 1 97 ? -13.149 -0.019 13.140 1.00 77.19 97 MET A CA 1
ATOM 811 C C . MET A 1 97 ? -12.754 1.318 13.777 1.00 77.19 97 MET A C 1
ATOM 813 O O . MET A 1 97 ? -12.966 2.361 13.165 1.00 77.19 97 MET A O 1
ATOM 817 N N . PHE A 1 98 ? -12.147 1.293 14.966 1.00 78.94 98 PHE A N 1
ATOM 818 C CA . PHE A 1 98 ? -11.661 2.501 15.635 1.00 78.94 98 PHE A CA 1
ATOM 819 C C . PHE A 1 98 ? -10.640 3.258 14.779 1.00 78.94 98 PHE A C 1
ATOM 821 O O . PHE A 1 98 ? -10.762 4.468 14.601 1.00 78.94 98 PHE A O 1
ATOM 828 N N . ILE A 1 99 ? -9.672 2.549 14.193 1.00 78.69 99 ILE A N 1
ATOM 829 C CA . ILE A 1 99 ? -8.677 3.148 13.296 1.00 78.69 99 ILE A CA 1
ATOM 830 C C . ILE A 1 99 ? -9.350 3.709 12.043 1.00 78.69 99 ILE A C 1
ATOM 832 O O . ILE A 1 99 ? -9.058 4.835 11.658 1.00 78.69 99 ILE A O 1
ATOM 836 N N . GLY A 1 100 ? -10.280 2.974 11.429 1.00 76.12 100 GLY A N 1
ATOM 837 C CA . GLY A 1 100 ? -11.009 3.439 10.248 1.00 76.12 100 GLY A CA 1
ATOM 838 C C . GLY A 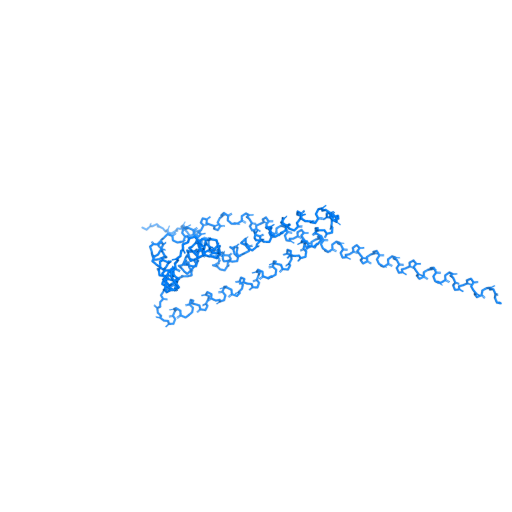1 100 ? -11.794 4.727 10.508 1.00 76.12 100 GLY A C 1
ATOM 839 O O . GLY A 1 100 ? -11.700 5.674 9.732 1.00 76.12 100 GLY A O 1
ATOM 840 N N . ILE A 1 101 ? -12.512 4.799 11.631 1.00 81.06 101 ILE A N 1
ATOM 841 C CA . ILE A 1 101 ? -13.245 6.001 12.052 1.00 81.06 101 ILE A CA 1
ATOM 842 C C . ILE A 1 101 ? -12.272 7.152 12.329 1.00 81.06 101 ILE A C 1
ATOM 844 O O . ILE A 1 101 ? -12.507 8.272 11.879 1.00 81.06 101 ILE A O 1
ATOM 848 N N . LEU A 1 102 ? -11.154 6.878 13.004 1.00 81.69 102 LEU A N 1
ATOM 849 C CA . LEU A 1 102 ? -10.119 7.875 13.273 1.00 81.69 102 LEU A CA 1
ATOM 850 C C . LEU A 1 102 ? -9.522 8.422 11.973 1.00 81.69 102 LEU A C 1
ATOM 852 O O . LEU A 1 102 ? -9.341 9.628 11.861 1.00 81.69 102 LEU A O 1
ATOM 856 N N . PHE A 1 103 ? -9.290 7.576 10.967 1.00 78.88 103 PHE A N 1
ATOM 857 C CA . PHE A 1 103 ? -8.874 8.016 9.637 1.00 78.88 103 PHE A CA 1
ATOM 858 C C . PHE A 1 103 ? -9.950 8.861 8.954 1.00 78.88 103 PHE A C 1
ATOM 860 O O . PHE A 1 103 ? -9.622 9.914 8.430 1.00 78.88 103 PHE A O 1
ATOM 867 N N . ILE A 1 104 ? -11.226 8.475 8.980 1.00 80.25 104 ILE A N 1
ATOM 868 C CA . ILE A 1 104 ? -12.299 9.263 8.345 1.00 80.25 104 ILE A CA 1
ATOM 869 C C . ILE A 1 104 ? -12.452 10.640 9.008 1.00 80.25 104 ILE A C 1
ATOM 871 O O . ILE A 1 104 ? -12.617 11.635 8.307 1.00 80.25 104 ILE A O 1
ATOM 875 N N . LEU A 1 105 ? -12.373 10.721 10.340 1.00 78.31 105 LEU A N 1
ATOM 876 C CA . LEU A 1 105 ? -12.444 11.998 11.058 1.00 78.31 105 LEU A CA 1
ATOM 877 C C . LEU A 1 105 ? -11.141 12.808 10.977 1.00 78.31 105 LEU A C 1
ATOM 879 O O . LEU A 1 105 ? -11.183 14.037 10.952 1.00 78.31 105 LEU A O 1
ATOM 883 N N . GLY A 1 106 ? -9.991 12.137 10.948 1.00 70.38 106 GLY A N 1
ATOM 884 C CA . GLY A 1 106 ? -8.664 12.752 10.971 1.00 70.38 106 GLY A CA 1
ATOM 885 C C . GLY A 1 106 ? -8.116 13.119 9.591 1.00 70.38 106 GLY A C 1
ATOM 886 O O . GLY A 1 106 ? -7.360 14.074 9.466 1.00 70.38 106 GLY A O 1
ATOM 887 N N . PHE A 1 107 ? -8.511 12.431 8.522 1.00 67.31 107 PHE A N 1
ATOM 888 C CA . PHE A 1 107 ? -8.027 12.704 7.164 1.00 67.31 107 PHE A CA 1
ATOM 889 C C . PHE A 1 107 ? -8.406 14.108 6.657 1.00 67.31 107 PHE A C 1
ATOM 891 O O . PHE A 1 107 ? -7.517 14.812 6.171 1.00 67.31 107 PHE A O 1
ATOM 898 N N . PRO A 1 108 ? -9.646 14.605 6.867 1.00 66.19 108 PRO A N 1
ATOM 899 C CA . PRO A 1 108 ? -10.003 15.990 6.562 1.00 66.19 108 PRO A CA 1
ATOM 900 C C . PRO A 1 108 ? -9.226 17.017 7.397 1.00 66.19 108 PRO A C 1
ATOM 902 O O . PRO A 1 108 ? -9.265 18.207 7.084 1.00 66.19 108 PRO A O 1
ATOM 905 N N . TRP A 1 109 ? -8.549 16.591 8.473 1.00 61.69 109 TRP A N 1
ATOM 906 C CA . TRP A 1 109 ? -7.728 17.449 9.326 1.00 61.69 109 TRP A CA 1
ATOM 907 C C . TRP A 1 109 ? -6.364 17.758 8.699 1.00 61.69 109 TRP A C 1
ATOM 909 O O . TRP A 1 109 ? -5.925 18.904 8.749 1.00 61.69 109 TRP A O 1
ATOM 919 N N . ASN A 1 110 ? -5.728 16.787 8.034 1.00 52.44 110 ASN A N 1
ATOM 920 C CA . ASN A 1 110 ? -4.445 17.007 7.350 1.00 52.44 110 ASN A CA 1
ATOM 921 C C . ASN A 1 110 ? -4.567 17.956 6.146 1.00 52.44 110 ASN A C 1
ATOM 923 O O . ASN A 1 110 ? -3.618 18.659 5.814 1.00 52.44 110 ASN A O 1
ATOM 927 N N . SER A 1 111 ? -5.749 18.060 5.534 1.00 56.00 111 SER A N 1
ATOM 928 C CA . SER A 1 111 ? -6.042 19.067 4.505 1.00 56.00 111 SER A CA 1
ATOM 929 C C . SER A 1 111 ? -6.256 20.491 5.057 1.00 56.00 111 SER A C 1
ATOM 931 O O . SER A 1 111 ? -6.482 21.426 4.286 1.00 56.00 111 SER A O 1
ATOM 933 N N . ARG A 1 112 ? -6.184 20.711 6.383 1.00 52.97 112 ARG A N 1
ATOM 934 C CA . ARG A 1 112 ? -6.487 22.007 7.026 1.00 52.97 112 ARG A CA 1
ATOM 935 C C . ARG A 1 112 ? -5.333 23.012 7.081 1.00 52.97 112 ARG A C 1
ATOM 937 O O . ARG A 1 112 ? -5.336 23.877 7.952 1.00 52.97 112 ARG A O 1
ATOM 944 N N . LEU A 1 113 ? -4.434 23.018 6.101 1.00 51.50 113 LEU A N 1
ATOM 945 C CA . LEU A 1 113 ? -3.693 24.252 5.802 1.00 51.50 113 LEU A CA 1
ATOM 946 C C . LEU A 1 113 ? -4.628 25.339 5.215 1.00 51.50 113 LEU A C 1
ATOM 948 O O . LEU A 1 113 ? -4.319 26.524 5.290 1.00 51.50 113 LEU A O 1
ATOM 952 N N . LEU A 1 114 ? -5.813 24.960 4.704 1.00 48.84 114 LEU A N 1
ATOM 953 C CA . LEU A 1 114 ? -6.787 25.888 4.102 1.00 48.84 114 LEU A CA 1
ATOM 954 C C . LEU A 1 114 ? -7.959 26.288 5.020 1.00 48.84 114 LEU A C 1
ATOM 956 O O . LEU A 1 114 ? -8.360 27.448 5.017 1.00 48.84 114 LEU A O 1
ATOM 960 N N . ILE A 1 115 ? -8.496 25.373 5.839 1.00 54.19 115 ILE A N 1
ATOM 961 C CA . ILE A 1 115 ? -9.703 25.644 6.654 1.00 54.19 115 ILE A CA 1
ATOM 962 C C . ILE A 1 115 ? -9.370 26.453 7.922 1.00 54.19 115 ILE A C 1
ATOM 964 O O . ILE A 1 115 ? -10.140 27.325 8.319 1.00 54.19 115 ILE A O 1
ATOM 968 N N . PHE A 1 116 ? -8.199 26.231 8.532 1.00 52.00 116 PHE A N 1
ATOM 969 C CA . PHE A 1 116 ? -7.767 26.981 9.722 1.00 52.00 116 PHE A CA 1
ATOM 970 C C . PHE A 1 116 ? -7.377 28.429 9.434 1.00 52.00 116 PHE A C 1
ATOM 972 O O . PHE A 1 116 ? -7.402 29.255 10.337 1.00 52.00 116 PHE A O 1
ATOM 979 N N . LYS A 1 117 ? -7.078 28.771 8.177 1.00 52.69 117 LYS A N 1
ATOM 980 C CA . LYS A 1 117 ? -6.838 30.166 7.794 1.00 52.69 117 LYS A CA 1
ATOM 981 C C . LYS A 1 117 ? -8.129 30.999 7.805 1.00 52.69 117 LYS A C 1
ATOM 983 O O . LYS A 1 117 ? -8.062 32.214 7.935 1.00 52.69 117 LYS A O 1
ATOM 988 N N . TYR A 1 118 ? -9.289 30.346 7.688 1.00 52.62 118 TYR A N 1
ATOM 989 C CA . TYR A 1 118 ? -10.606 30.993 7.648 1.00 52.62 118 TYR A CA 1
ATOM 990 C C . TYR A 1 118 ? -11.276 31.134 9.017 1.00 52.62 118 TYR A C 1
ATOM 992 O O . TYR A 1 118 ? -12.161 31.969 9.185 1.00 52.62 118 TYR A O 1
ATOM 1000 N N . ILE A 1 119 ? -10.864 30.333 9.999 1.00 59.03 119 ILE A N 1
ATOM 1001 C CA . ILE A 1 119 ? -11.397 30.383 11.357 1.00 59.03 119 ILE A CA 1
ATOM 1002 C C . ILE A 1 119 ? -10.217 30.720 12.260 1.00 59.03 119 ILE A C 1
ATOM 1004 O O . ILE A 1 119 ? -9.367 29.860 12.471 1.00 59.03 119 ILE A O 1
ATOM 1008 N N . LEU A 1 120 ? -10.157 31.956 12.776 1.00 58.56 120 LEU A N 1
ATOM 1009 C CA . LEU A 1 120 ? -9.221 32.379 13.829 1.00 58.56 120 LEU A CA 1
ATOM 1010 C C . LEU A 1 120 ? -9.479 31.569 15.116 1.00 58.56 120 LEU A C 1
ATOM 1012 O O . LEU A 1 120 ? -10.009 32.068 16.107 1.00 58.56 120 LEU A O 1
ATOM 1016 N N . LEU A 1 121 ? -9.160 30.279 15.101 1.00 59.50 121 LEU A N 1
ATOM 1017 C CA . LEU A 1 121 ? -9.201 29.447 16.286 1.00 59.50 121 LEU A CA 1
ATOM 1018 C C . LEU A 1 121 ? -7.968 29.805 17.118 1.00 59.50 121 LEU A C 1
ATOM 1020 O O . LEU A 1 121 ? -6.842 29.555 16.692 1.00 59.50 121 LEU A O 1
ATOM 1024 N N . SER A 1 122 ? -8.203 30.411 18.285 1.00 64.75 122 SER A N 1
ATOM 1025 C CA . SER A 1 122 ? -7.177 30.707 19.292 1.00 64.75 122 SER A CA 1
ATOM 1026 C C . SER A 1 122 ? -6.282 29.484 19.525 1.00 64.75 122 SER A C 1
ATOM 1028 O O . SER A 1 122 ? -6.795 28.364 19.621 1.00 64.75 122 SER A O 1
ATOM 1030 N N . GLU A 1 123 ? -4.962 29.680 19.635 1.00 67.06 123 GLU A N 1
ATOM 1031 C CA . GLU A 1 123 ? -3.979 28.589 19.776 1.00 67.06 123 GLU A CA 1
ATOM 1032 C C . GLU A 1 123 ? -4.294 27.633 20.940 1.00 67.06 123 GLU A C 1
ATOM 1034 O O . GLU A 1 123 ? -3.976 26.448 20.892 1.00 67.06 123 GLU A O 1
ATOM 1039 N N . GLN A 1 124 ? -5.025 28.110 21.949 1.00 69.19 124 GLN A N 1
ATOM 1040 C CA . GLN A 1 124 ? -5.444 27.318 23.106 1.00 69.19 124 GLN A CA 1
ATOM 1041 C C . GLN A 1 124 ? -6.580 26.315 22.813 1.00 69.19 124 GLN A C 1
ATOM 1043 O O . GLN A 1 124 ? -6.718 25.322 23.523 1.00 69.19 124 GLN A O 1
ATOM 1048 N N . MET A 1 125 ? -7.384 26.523 21.763 1.00 67.06 125 MET A N 1
ATOM 1049 C CA . MET A 1 125 ? -8.506 25.639 21.391 1.00 67.06 125 MET A CA 1
ATOM 1050 C C . MET A 1 125 ? -8.073 24.467 20.496 1.00 67.06 125 MET A C 1
ATOM 1052 O O . MET A 1 125 ? -8.768 23.453 20.419 1.00 67.06 125 MET A O 1
ATOM 1056 N N . GLN A 1 126 ? -6.920 24.574 19.831 1.00 67.62 126 GLN A N 1
ATOM 1057 C CA . GLN A 1 126 ? -6.387 23.527 18.955 1.00 67.62 126 GLN A CA 1
ATOM 1058 C C . GLN A 1 126 ? -6.166 22.176 19.664 1.00 67.62 126 GLN A C 1
ATOM 1060 O O . GLN A 1 126 ? -6.669 21.171 19.151 1.00 67.62 126 GLN A O 1
ATOM 1065 N N . PRO A 1 127 ? -5.501 22.097 20.837 1.00 72.56 127 PRO A N 1
ATOM 1066 C CA . PRO A 1 127 ? -5.272 20.813 21.501 1.00 72.56 127 PRO A CA 1
ATOM 1067 C C . PRO A 1 127 ? -6.568 20.154 21.987 1.00 72.56 127 PRO A C 1
ATOM 1069 O O . PRO A 1 127 ? -6.674 18.930 21.958 1.00 72.56 127 PRO A O 1
ATOM 1072 N N . VAL A 1 128 ? -7.579 20.941 22.374 1.00 80.38 128 VAL A N 1
ATOM 1073 C CA . VAL A 1 128 ? -8.881 20.421 22.828 1.00 80.38 128 VAL A CA 1
ATOM 1074 C C . VAL A 1 128 ? -9.608 19.715 21.688 1.00 80.38 128 VAL A C 1
ATOM 1076 O O . VAL A 1 128 ? -10.120 18.611 21.866 1.00 80.38 128 VAL A O 1
ATOM 1079 N N . VAL A 1 129 ? -9.611 20.310 20.493 1.00 74.00 129 VAL A N 1
ATOM 1080 C CA . VAL A 1 129 ? -10.230 19.678 19.322 1.00 74.00 129 VAL A CA 1
ATOM 1081 C C . VAL A 1 129 ? -9.441 18.437 18.894 1.00 74.00 129 VAL A C 1
ATOM 1083 O O . VAL A 1 129 ? -10.051 17.415 18.582 1.00 74.00 129 VAL A O 1
ATOM 1086 N N . ILE A 1 130 ? -8.104 18.478 18.957 1.00 76.31 130 ILE A N 1
ATOM 1087 C CA . ILE A 1 130 ? -7.245 17.318 18.664 1.00 76.31 130 ILE A CA 1
ATOM 1088 C C . ILE A 1 130 ? -7.525 16.164 19.639 1.00 76.31 130 ILE A C 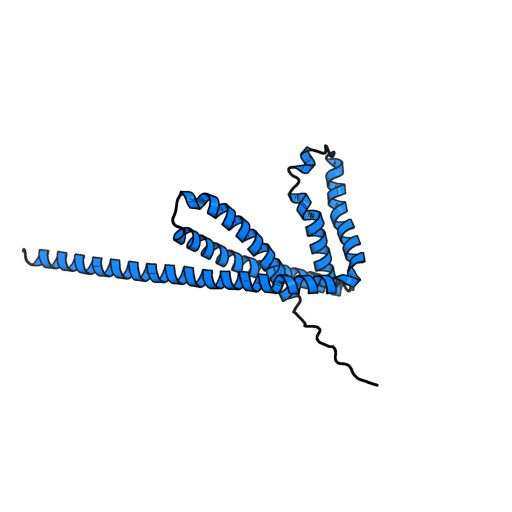1
ATOM 1090 O O . ILE A 1 130 ? -7.652 15.022 19.204 1.00 76.31 130 ILE A O 1
ATOM 1094 N N . ALA A 1 131 ? -7.686 16.449 20.933 1.00 80.25 131 ALA A N 1
ATOM 1095 C CA . ALA A 1 131 ? -8.022 15.451 21.949 1.00 80.25 131 ALA A CA 1
ATOM 1096 C C . ALA A 1 131 ? -9.478 14.952 21.852 1.00 80.25 131 ALA A C 1
ATOM 1098 O O . ALA A 1 131 ? -9.768 13.816 22.225 1.00 80.25 131 ALA A O 1
ATOM 1099 N N . GLY A 1 132 ? -10.396 15.758 21.312 1.00 80.88 132 GLY A N 1
ATOM 1100 C CA . GLY A 1 132 ? -11.793 15.371 21.106 1.00 80.88 132 GLY A CA 1
ATOM 1101 C C . GLY A 1 132 ? -11.986 14.306 20.022 1.00 80.88 132 GLY A C 1
ATOM 1102 O O . GLY A 1 132 ? -12.857 13.448 20.152 1.00 80.88 132 GLY A O 1
ATOM 1103 N N . ILE A 1 133 ? -11.152 14.307 18.979 1.00 80.56 133 ILE A N 1
ATOM 1104 C CA . ILE A 1 133 ? -11.222 13.349 17.860 1.00 80.56 133 ILE A CA 1
ATOM 1105 C C . ILE A 1 133 ? -11.082 11.882 18.311 1.00 80.56 133 ILE A C 1
ATOM 1107 O O . ILE A 1 133 ? -11.949 11.081 17.950 1.00 80.56 133 ILE A O 1
ATOM 1111 N N . PRO A 1 134 ? -10.058 11.476 19.090 1.00 82.44 134 PRO A N 1
ATOM 1112 C CA . PRO A 1 134 ? -9.936 10.091 19.538 1.00 82.44 134 PRO A CA 1
ATOM 1113 C C . PRO A 1 134 ? -11.072 9.685 20.482 1.00 82.44 134 PRO A C 1
ATOM 1115 O O . PRO A 1 134 ? -11.547 8.555 20.389 1.00 82.44 134 PRO A O 1
ATOM 1118 N N . ILE A 1 135 ? -11.561 10.597 21.331 1.00 83.81 135 ILE A N 1
ATOM 1119 C CA . ILE A 1 135 ? -12.701 10.334 22.225 1.00 83.81 135 ILE A CA 1
ATOM 1120 C C . ILE A 1 135 ? -13.966 10.079 21.401 1.00 83.81 135 ILE A C 1
ATOM 1122 O O . ILE A 1 135 ? -14.661 9.084 21.606 1.00 83.81 135 ILE A O 1
ATOM 1126 N N . LEU A 1 136 ? -14.240 10.940 20.420 1.00 85.31 136 LEU A N 1
ATOM 1127 C CA . LEU A 1 136 ? -15.390 10.799 19.535 1.00 85.31 136 LEU A CA 1
ATOM 1128 C C . LEU A 1 136 ? -15.288 9.519 18.692 1.00 85.31 136 LEU A C 1
ATOM 1130 O O . LEU A 1 136 ? -16.265 8.782 18.573 1.00 85.31 136 LEU A O 1
ATOM 1134 N N . SER A 1 137 ? -14.095 9.204 18.180 1.00 83.50 137 SER A N 1
ATOM 1135 C CA . SER A 1 137 ? -13.825 7.946 17.475 1.00 83.50 137 SER A CA 1
ATOM 1136 C C . SER A 1 137 ? -14.091 6.727 18.363 1.00 83.50 137 SER A C 1
ATOM 1138 O O . SER A 1 137 ? -14.719 5.760 17.929 1.00 83.50 137 SER A O 1
ATOM 1140 N N . MET A 1 138 ? -13.682 6.784 19.634 1.00 80.94 138 MET A N 1
ATOM 1141 C CA . MET A 1 138 ? -13.902 5.707 20.597 1.00 80.94 138 MET A CA 1
ATOM 1142 C C . MET A 1 138 ? -15.395 5.495 20.867 1.00 80.94 138 MET A C 1
ATOM 1144 O O . MET A 1 138 ? -15.858 4.354 20.858 1.00 80.94 138 MET A O 1
ATOM 1148 N N . LEU A 1 139 ? -16.167 6.573 21.030 1.00 83.19 139 LEU A N 1
ATOM 1149 C CA . LEU A 1 139 ? -17.622 6.503 21.194 1.00 83.19 139 LEU A CA 1
ATOM 1150 C C . LEU A 1 139 ? -18.299 5.872 19.973 1.00 83.19 139 LEU A C 1
ATOM 1152 O O . LEU A 1 139 ? -19.108 4.953 20.119 1.00 83.19 139 LEU A O 1
ATOM 1156 N N . PHE A 1 140 ? -17.929 6.303 18.767 1.00 80.25 140 PHE A N 1
ATOM 1157 C CA . PHE A 1 140 ? -18.448 5.706 17.539 1.00 80.25 140 PHE A CA 1
ATOM 1158 C C . PHE A 1 140 ? -18.077 4.223 17.416 1.00 80.25 140 PHE A C 1
ATOM 1160 O O . PHE A 1 140 ? -18.938 3.410 17.081 1.00 80.25 140 PHE A O 1
ATOM 1167 N N . ALA A 1 141 ? -16.843 3.840 17.748 1.00 79.88 141 ALA A N 1
ATOM 1168 C CA . ALA A 1 141 ? -16.413 2.444 17.725 1.00 79.88 141 ALA A CA 1
ATOM 1169 C C . ALA A 1 141 ? -17.217 1.567 18.704 1.00 79.88 141 ALA A C 1
ATOM 1171 O O . ALA A 1 141 ? -17.529 0.419 18.388 1.00 79.88 141 ALA A O 1
ATOM 1172 N N . ILE A 1 142 ? -17.608 2.102 19.867 1.00 79.94 142 ILE A N 1
ATOM 1173 C CA . ILE A 1 142 ? -18.471 1.400 20.830 1.00 79.94 142 ILE A CA 1
ATOM 1174 C C . ILE A 1 142 ? -19.885 1.213 20.264 1.00 79.94 142 ILE A C 1
ATOM 1176 O O . ILE A 1 142 ? -20.415 0.102 20.319 1.00 79.94 142 ILE A O 1
ATOM 1180 N N . ILE A 1 143 ? -20.477 2.261 19.682 1.00 81.75 143 ILE A N 1
ATOM 1181 C CA . ILE A 1 143 ? -21.833 2.219 19.103 1.00 81.75 143 ILE A CA 1
ATOM 1182 C C . ILE A 1 143 ? -21.898 1.224 17.938 1.00 81.75 143 ILE A C 1
ATOM 1184 O O . ILE A 1 143 ? -22.819 0.410 17.845 1.00 81.75 143 ILE A O 1
ATOM 1188 N N . PHE A 1 144 ? -20.898 1.245 17.060 1.00 74.75 144 PHE A N 1
ATOM 1189 C CA . PHE A 1 144 ? -20.866 0.403 15.867 1.00 74.75 144 PHE A CA 1
ATOM 1190 C C . PHE A 1 144 ? -20.271 -0.993 16.101 1.00 74.75 144 PHE A C 1
ATOM 1192 O O . PHE A 1 144 ? -20.304 -1.826 15.190 1.00 74.75 144 PHE A O 1
ATOM 1199 N N . ARG A 1 145 ? -19.829 -1.309 17.327 1.00 73.00 145 ARG A N 1
ATOM 1200 C CA . ARG A 1 145 ? -19.190 -2.585 17.697 1.00 73.00 145 ARG A CA 1
ATOM 1201 C C . ARG A 1 145 ? -19.980 -3.816 17.255 1.00 73.00 145 ARG A C 1
ATOM 1203 O O . ARG A 1 145 ? -19.399 -4.782 16.769 1.00 73.00 145 ARG A O 1
ATOM 1210 N N . ASN A 1 146 ? -21.308 -3.787 17.394 1.00 74.81 146 ASN A N 1
ATOM 1211 C CA . ASN A 1 146 ? -22.162 -4.922 17.025 1.00 74.81 146 ASN A CA 1
ATOM 1212 C C . ASN A 1 146 ? -22.318 -5.111 15.510 1.00 74.81 146 ASN A C 1
ATOM 1214 O O . ASN A 1 146 ? -22.612 -6.217 15.068 1.00 74.81 146 ASN A O 1
ATOM 1218 N N . AR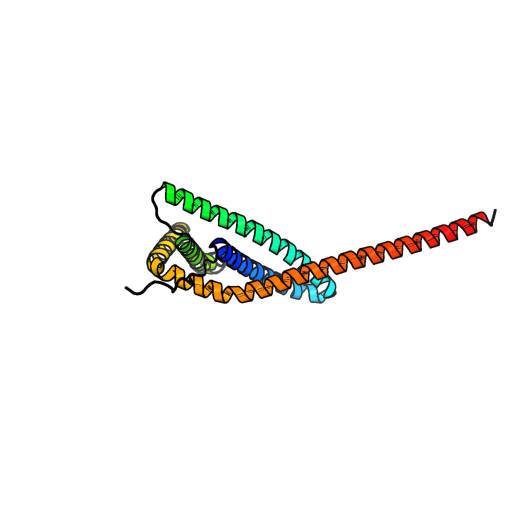G A 1 147 ? -22.115 -4.061 14.706 1.00 77.19 147 ARG A N 1
ATOM 1219 C CA . ARG A 1 147 ? -22.217 -4.118 13.238 1.00 77.19 147 ARG A CA 1
ATOM 1220 C C . ARG A 1 147 ? -20.855 -4.151 12.539 1.00 77.19 147 ARG A C 1
ATOM 1222 O O . ARG A 1 147 ? -20.811 -4.308 11.322 1.00 77.19 147 ARG A O 1
ATOM 1229 N N . ALA A 1 148 ? -19.754 -4.046 13.284 1.00 71.75 148 ALA A N 1
ATOM 1230 C CA . ALA A 1 148 ? -18.401 -3.931 12.741 1.00 71.75 148 ALA A CA 1
ATOM 1231 C C . ALA A 1 148 ? -18.012 -5.065 11.796 1.00 71.75 148 ALA A C 1
ATOM 1233 O O . ALA A 1 148 ? -17.483 -4.816 10.716 1.00 71.75 148 ALA A O 1
ATOM 1234 N N . ILE A 1 149 ? -18.357 -6.295 12.167 1.00 74.62 149 ILE A N 1
ATOM 1235 C CA . ILE A 1 149 ? -18.061 -7.489 11.372 1.00 74.62 149 ILE A CA 1
ATOM 1236 C C . ILE A 1 149 ? -18.743 -7.407 9.996 1.00 74.62 149 ILE A C 1
ATOM 1238 O O . ILE A 1 149 ? -18.114 -7.680 8.978 1.00 74.62 149 ILE A O 1
ATOM 1242 N N . SER A 1 150 ? -20.003 -6.961 9.957 1.00 78.12 150 SER A N 1
ATOM 1243 C CA . SER A 1 150 ? -20.774 -6.827 8.714 1.00 78.12 150 SER A CA 1
ATOM 1244 C C . SER A 1 150 ? -20.183 -5.752 7.794 1.00 78.12 150 SER A C 1
ATOM 1246 O O . SER A 1 150 ? -19.950 -6.009 6.614 1.00 78.12 150 SER A O 1
ATOM 1248 N N . TYR A 1 151 ? -19.836 -4.578 8.337 1.00 77.06 151 TYR A N 1
ATOM 1249 C CA . TYR A 1 151 ? -19.212 -3.510 7.548 1.00 77.06 151 TYR A CA 1
ATOM 1250 C C . TYR A 1 151 ? -17.844 -3.903 6.985 1.00 77.06 151 TYR A C 1
ATOM 1252 O O . TYR A 1 151 ? -17.558 -3.615 5.822 1.00 77.06 151 TYR A O 1
ATOM 1260 N N . ILE A 1 152 ? -17.010 -4.579 7.782 1.00 74.44 152 ILE A N 1
ATOM 1261 C CA . ILE A 1 152 ? -15.703 -5.059 7.321 1.00 74.44 152 ILE A CA 1
ATOM 1262 C C . ILE A 1 152 ? -15.890 -6.066 6.184 1.00 74.44 152 ILE A C 1
ATOM 1264 O O . ILE A 1 152 ? -15.184 -5.967 5.183 1.00 74.44 152 ILE A O 1
ATOM 1268 N N . ASN A 1 153 ? -16.859 -6.979 6.290 1.00 79.56 153 ASN A N 1
ATOM 1269 C CA . ASN A 1 153 ? -17.092 -7.979 5.251 1.00 79.56 153 ASN A CA 1
ATOM 1270 C C . ASN A 1 153 ? -17.518 -7.343 3.914 1.00 79.56 153 ASN A C 1
ATOM 1272 O O . ASN A 1 153 ? -16.929 -7.639 2.877 1.00 79.56 153 ASN A O 1
ATOM 1276 N N . ILE A 1 154 ? -18.444 -6.379 3.947 1.00 82.12 154 ILE A N 1
ATOM 1277 C CA . ILE A 1 154 ? -18.886 -5.646 2.745 1.00 82.12 154 ILE A CA 1
ATOM 1278 C C . ILE A 1 154 ? -17.716 -4.901 2.086 1.00 82.12 154 ILE A C 1
ATOM 1280 O O . ILE A 1 154 ? -17.590 -4.882 0.859 1.00 82.12 154 ILE A O 1
ATOM 1284 N N . MET A 1 155 ? -16.844 -4.281 2.887 1.00 76.75 155 MET A N 1
ATOM 1285 C CA . MET A 1 155 ? -15.658 -3.599 2.366 1.00 76.75 155 MET A CA 1
ATOM 1286 C C . MET A 1 155 ? -14.684 -4.589 1.725 1.00 76.75 155 MET A C 1
ATOM 1288 O O . MET A 1 155 ? -14.196 -4.339 0.626 1.00 76.75 155 MET A O 1
ATOM 1292 N N . GLN A 1 156 ? -14.433 -5.735 2.359 1.00 80.06 156 GLN A N 1
ATOM 1293 C CA . GLN A 1 156 ? -13.537 -6.767 1.829 1.00 80.06 156 GLN A CA 1
ATOM 1294 C C . GLN A 1 156 ? -14.026 -7.346 0.496 1.00 80.06 156 GLN A C 1
ATOM 1296 O O . GLN A 1 156 ? -13.222 -7.533 -0.421 1.00 80.06 156 GLN A O 1
ATOM 1301 N N . GLU A 1 157 ? -15.329 -7.578 0.351 1.00 83.81 157 GLU A N 1
ATOM 1302 C CA . GLU A 1 157 ? -15.926 -8.052 -0.903 1.00 83.81 157 GLU A CA 1
ATOM 1303 C C . GLU A 1 157 ? -15.701 -7.055 -2.046 1.00 83.81 157 GLU A C 1
ATOM 1305 O O . GLU A 1 157 ? -15.273 -7.443 -3.133 1.00 83.81 157 GLU A O 1
ATOM 1310 N N . ARG A 1 158 ? -15.885 -5.754 -1.786 1.00 84.56 158 ARG A N 1
ATOM 1311 C CA . ARG A 1 158 ? -15.680 -4.691 -2.787 1.00 84.56 158 ARG A CA 1
ATOM 1312 C C . ARG A 1 158 ? -14.210 -4.422 -3.107 1.00 84.56 158 ARG A C 1
ATOM 1314 O O . ARG A 1 158 ? -13.890 -4.047 -4.230 1.00 84.56 158 ARG A O 1
ATOM 1321 N N . ILE A 1 159 ? -13.316 -4.615 -2.140 1.00 84.69 159 ILE A N 1
ATOM 1322 C CA . ILE A 1 159 ? -11.866 -4.413 -2.289 1.00 84.69 159 ILE A CA 1
ATOM 1323 C C . ILE A 1 159 ? -11.222 -5.554 -3.084 1.00 84.69 159 ILE A C 1
ATOM 1325 O O . ILE A 1 159 ? -10.261 -5.329 -3.817 1.00 84.69 159 ILE A O 1
ATOM 1329 N N . THR A 1 160 ? -11.760 -6.771 -2.977 1.00 84.88 160 THR A N 1
ATOM 1330 C CA . THR A 1 160 ? -11.224 -7.971 -3.639 1.00 84.88 160 THR A CA 1
ATOM 1331 C C . THR A 1 160 ? -10.948 -7.787 -5.141 1.00 84.88 160 THR A C 1
ATOM 1333 O O . THR A 1 160 ? -9.808 -8.040 -5.536 1.00 84.88 160 THR A O 1
ATOM 1336 N N . PRO A 1 161 ? -11.888 -7.326 -5.992 1.00 87.75 161 PRO A N 1
ATOM 1337 C CA . PRO A 1 161 ? -11.608 -7.131 -7.420 1.00 87.75 161 PRO A CA 1
ATOM 1338 C C . PRO A 1 161 ? -10.505 -6.096 -7.678 1.00 87.75 161 PRO A C 1
ATOM 1340 O O . PRO A 1 161 ? -9.724 -6.245 -8.615 1.00 87.75 161 PRO A O 1
ATOM 1343 N N . LEU A 1 162 ? -10.393 -5.078 -6.824 1.00 85.94 162 LEU A N 1
ATOM 1344 C CA . LEU A 1 162 ? -9.379 -4.035 -6.952 1.00 85.94 162 LEU A CA 1
ATOM 1345 C C . LEU A 1 162 ? -7.972 -4.564 -6.648 1.00 85.94 162 LEU A C 1
ATOM 1347 O O . LEU A 1 162 ? -7.015 -4.228 -7.339 1.00 85.94 162 LEU A O 1
ATOM 1351 N N . VAL A 1 163 ? -7.853 -5.448 -5.656 1.00 87.62 163 VAL A N 1
ATOM 1352 C CA . VAL A 1 163 ? -6.592 -6.137 -5.342 1.00 87.62 163 VAL A CA 1
ATOM 1353 C C . VAL A 1 163 ? -6.142 -6.993 -6.522 1.00 87.62 163 VAL A C 1
ATOM 1355 O O . VAL A 1 163 ? -4.968 -6.961 -6.872 1.00 87.62 163 VAL A O 1
ATOM 1358 N N . TRP A 1 164 ? -7.061 -7.726 -7.156 1.00 90.75 164 TRP A N 1
ATOM 1359 C CA . TRP A 1 164 ? -6.752 -8.510 -8.355 1.00 90.75 164 TRP A CA 1
ATOM 1360 C C . TRP A 1 164 ? -6.279 -7.630 -9.511 1.00 90.75 164 TRP A C 1
ATOM 1362 O O . TRP A 1 164 ? -5.281 -7.954 -10.152 1.00 90.75 164 TRP A O 1
ATOM 1372 N N . LEU A 1 165 ? -6.950 -6.498 -9.735 1.00 88.31 165 LEU A N 1
ATOM 1373 C CA . LEU A 1 165 ? -6.576 -5.535 -10.767 1.00 88.31 165 LEU A CA 1
ATOM 1374 C C . LEU A 1 165 ? -5.147 -5.009 -10.550 1.00 88.31 165 LEU A C 1
ATOM 1376 O O . LEU A 1 165 ? -4.311 -5.084 -11.447 1.00 88.31 165 LEU A O 1
ATOM 1380 N N . PHE A 1 166 ? -4.842 -4.522 -9.347 1.00 86.94 166 PHE A N 1
ATOM 1381 C CA . PHE A 1 166 ? -3.511 -4.006 -9.015 1.00 86.94 166 PHE A CA 1
ATOM 1382 C C . PHE A 1 166 ? -2.442 -5.101 -8.968 1.00 86.94 166 PHE A C 1
ATOM 1384 O O . PHE A 1 166 ? -1.315 -4.877 -9.405 1.00 86.94 166 PHE A O 1
ATOM 1391 N N . GLY A 1 167 ? -2.798 -6.303 -8.512 1.00 85.81 167 GLY A N 1
ATOM 1392 C CA . GLY A 1 167 ? -1.926 -7.472 -8.560 1.00 85.81 167 GLY A CA 1
ATOM 1393 C C . GLY A 1 167 ? -1.534 -7.831 -9.993 1.00 85.81 167 GLY A C 1
ATOM 1394 O O . GLY A 1 167 ? -0.356 -8.046 -10.267 1.00 85.81 167 GLY A O 1
ATOM 1395 N N . ALA A 1 168 ? -2.487 -7.808 -10.930 1.00 87.94 168 ALA A N 1
ATOM 1396 C CA . ALA A 1 168 ? -2.201 -8.021 -12.345 1.00 87.94 168 ALA A CA 1
ATOM 1397 C C . ALA A 1 168 ? -1.239 -6.953 -12.890 1.00 87.94 168 ALA A C 1
ATOM 1399 O O . ALA A 1 168 ? -0.241 -7.299 -13.521 1.00 87.94 168 ALA A O 1
ATOM 1400 N N . PHE A 1 169 ? -1.469 -5.671 -12.584 1.00 86.25 169 PHE A N 1
ATOM 1401 C CA . PHE A 1 169 ? -0.552 -4.592 -12.974 1.00 86.25 169 PHE A CA 1
ATOM 1402 C C . PHE A 1 169 ? 0.865 -4.779 -12.422 1.00 86.25 169 PHE A C 1
ATOM 1404 O O . PHE A 1 169 ? 1.836 -4.545 -13.144 1.00 86.25 169 PHE A O 1
ATOM 1411 N N . ALA A 1 170 ? 1.005 -5.232 -11.176 1.00 84.38 170 ALA A N 1
ATOM 1412 C CA . ALA A 1 170 ? 2.309 -5.521 -10.589 1.00 84.38 170 ALA A CA 1
ATOM 1413 C C . ALA A 1 170 ? 3.027 -6.662 -11.334 1.00 84.38 170 ALA A C 1
ATOM 1415 O O . ALA A 1 170 ? 4.207 -6.532 -11.657 1.00 84.38 170 ALA A O 1
ATOM 1416 N N . VAL A 1 171 ? 2.318 -7.739 -11.687 1.00 88.44 171 VAL A N 1
ATOM 1417 C CA . VAL A 1 171 ? 2.885 -8.851 -12.474 1.00 88.44 171 VAL A CA 1
ATOM 1418 C C . VAL A 1 171 ? 3.319 -8.383 -13.866 1.00 88.44 171 VAL A C 1
ATOM 1420 O O . VAL A 1 171 ? 4.436 -8.679 -14.293 1.00 88.44 171 VAL A O 1
ATOM 1423 N N . PHE A 1 172 ? 2.488 -7.593 -14.553 1.00 86.75 172 PHE A N 1
ATOM 1424 C CA . PHE A 1 172 ? 2.858 -6.997 -15.841 1.00 86.75 172 PHE A CA 1
ATOM 1425 C C . PHE A 1 172 ? 4.083 -6.083 -15.727 1.00 86.75 172 PHE A C 1
ATOM 1427 O O . PHE A 1 172 ? 4.946 -6.104 -16.603 1.00 86.75 172 PHE A O 1
ATOM 1434 N N . SER A 1 173 ? 4.200 -5.330 -14.632 1.00 85.88 173 SER A N 1
ATOM 1435 C CA . SER A 1 173 ? 5.347 -4.450 -14.376 1.00 85.88 173 SER A CA 1
ATOM 1436 C C . SER A 1 173 ? 6.653 -5.236 -14.267 1.00 85.88 173 SER A C 1
ATOM 1438 O O . SER A 1 173 ? 7.656 -4.851 -14.865 1.00 85.88 173 SER A O 1
ATOM 1440 N N . VAL A 1 174 ? 6.637 -6.372 -13.561 1.00 87.00 174 VAL A N 1
ATOM 1441 C CA . VAL A 1 174 ? 7.803 -7.265 -13.467 1.00 87.00 174 VAL A CA 1
ATOM 1442 C C . VAL A 1 174 ? 8.190 -7.783 -14.851 1.00 87.00 174 VAL A C 1
ATOM 1444 O O . VAL A 1 174 ? 9.352 -7.671 -15.236 1.00 87.00 174 VAL A O 1
ATOM 1447 N N . ALA A 1 175 ? 7.223 -8.272 -15.632 1.00 87.44 175 ALA A N 1
ATOM 1448 C CA . ALA A 1 175 ? 7.482 -8.794 -16.973 1.00 87.44 175 ALA A CA 1
ATOM 1449 C C . ALA A 1 175 ? 8.097 -7.739 -17.912 1.00 87.44 175 ALA A C 1
ATOM 1451 O O . ALA A 1 175 ? 9.057 -8.028 -18.628 1.00 87.44 175 ALA A O 1
ATOM 1452 N N . LEU A 1 176 ? 7.589 -6.503 -17.879 1.00 85.75 176 LEU A N 1
ATOM 1453 C CA . LEU A 1 176 ? 8.104 -5.397 -18.690 1.00 85.75 176 LEU A CA 1
ATOM 1454 C C . LEU A 1 176 ? 9.546 -5.028 -18.330 1.00 85.75 176 LEU A C 1
ATOM 1456 O O . LEU A 1 176 ? 10.375 -4.828 -19.223 1.00 85.75 176 LEU A O 1
ATOM 1460 N N . VAL A 1 177 ? 9.859 -4.956 -17.035 1.00 86.50 177 VAL A N 1
ATOM 1461 C CA . VAL A 1 177 ? 11.213 -4.641 -16.557 1.00 86.50 177 VAL A CA 1
ATOM 1462 C C . VAL A 1 177 ? 12.182 -5.759 -16.927 1.00 86.50 177 VAL A C 1
ATOM 1464 O O . VAL A 1 177 ? 13.243 -5.480 -17.484 1.00 86.50 177 VAL A O 1
ATOM 1467 N N . SER A 1 178 ? 11.803 -7.021 -16.710 1.00 86.62 178 SER A N 1
ATOM 1468 C CA . SER A 1 178 ? 12.616 -8.176 -17.104 1.00 86.62 178 SER A CA 1
ATOM 1469 C C . SER A 1 178 ? 12.896 -8.189 -18.605 1.00 86.62 178 SER A C 1
ATOM 1471 O O . SER A 1 178 ? 14.040 -8.391 -19.006 1.00 86.62 178 SER A O 1
ATOM 1473 N N . TYR A 1 179 ? 11.891 -7.906 -19.438 1.00 88.19 179 TYR A N 1
ATOM 1474 C CA . TYR A 1 179 ? 12.076 -7.824 -20.885 1.00 88.19 179 TYR A CA 1
ATOM 1475 C C . TYR A 1 179 ? 13.066 -6.722 -21.281 1.00 88.19 179 TYR A C 1
ATOM 1477 O O . TYR A 1 179 ? 13.989 -6.989 -22.049 1.00 88.19 179 TYR A O 1
ATOM 1485 N N . LYS A 1 180 ? 12.933 -5.502 -20.735 1.00 85.12 180 LYS A N 1
ATOM 1486 C CA . LYS A 1 180 ? 13.875 -4.408 -21.032 1.00 85.12 180 LYS A CA 1
ATOM 1487 C C . LYS A 1 180 ? 15.305 -4.742 -20.600 1.00 85.12 180 LYS A C 1
ATOM 1489 O O . LYS A 1 180 ? 16.231 -4.464 -21.357 1.00 85.12 180 LYS A O 1
ATOM 1494 N N . ILE A 1 181 ? 15.487 -5.351 -19.427 1.00 87.25 181 ILE A N 1
ATOM 1495 C CA . ILE A 1 181 ? 16.813 -5.750 -18.931 1.00 87.25 181 ILE A CA 1
ATOM 1496 C C . ILE A 1 181 ? 17.448 -6.780 -19.870 1.00 87.25 181 ILE A C 1
ATOM 1498 O O . ILE A 1 181 ? 18.591 -6.605 -20.286 1.00 87.25 181 ILE A O 1
ATOM 1502 N N . VAL A 1 182 ? 16.704 -7.822 -20.253 1.00 88.81 182 VAL A N 1
ATOM 1503 C CA . VAL A 1 182 ? 17.207 -8.861 -21.165 1.00 88.81 182 VAL A CA 1
ATOM 1504 C C . VAL A 1 182 ? 17.510 -8.277 -22.545 1.00 88.81 182 VAL A C 1
ATOM 1506 O O . VAL A 1 182 ? 18.569 -8.553 -23.105 1.00 88.81 182 VAL A O 1
ATOM 1509 N N . ALA A 1 183 ? 16.634 -7.426 -23.083 1.00 86.12 183 ALA A N 1
ATOM 1510 C CA . ALA A 1 183 ? 16.860 -6.763 -24.365 1.00 86.12 183 ALA A CA 1
ATOM 1511 C C . ALA A 1 183 ? 18.129 -5.894 -24.346 1.00 86.12 183 ALA A C 1
ATOM 1513 O O . ALA A 1 183 ? 18.915 -5.938 -25.293 1.00 86.12 183 ALA A O 1
ATOM 1514 N N . TYR A 1 184 ? 18.362 -5.158 -23.255 1.00 85.69 184 TYR A N 1
ATOM 1515 C CA . TYR A 1 184 ? 19.569 -4.354 -23.076 1.00 85.69 184 TYR A CA 1
ATOM 1516 C C . TYR A 1 184 ? 20.831 -5.224 -23.015 1.00 85.69 184 TYR A C 1
ATOM 1518 O O . TYR A 1 184 ? 21.789 -4.959 -23.735 1.00 85.69 184 TYR A O 1
ATOM 1526 N N . GLN A 1 185 ? 20.811 -6.311 -22.237 1.00 87.19 185 GLN A N 1
ATOM 1527 C CA . GLN A 1 185 ? 21.938 -7.248 -22.149 1.00 87.19 185 GLN A CA 1
ATOM 1528 C C . GLN A 1 185 ? 22.266 -7.899 -23.499 1.00 87.19 185 GLN A C 1
ATOM 1530 O O . GLN A 1 185 ? 23.435 -8.059 -23.852 1.00 87.19 185 GLN A O 1
ATOM 1535 N N . VAL A 1 186 ? 21.245 -8.267 -24.278 1.00 89.75 186 VAL A N 1
ATOM 1536 C CA . VAL A 1 186 ? 21.426 -8.827 -25.626 1.00 89.75 186 VAL A CA 1
ATOM 1537 C C . VAL A 1 186 ? 22.028 -7.787 -26.571 1.00 89.75 186 VAL A C 1
ATOM 1539 O O . VAL A 1 186 ? 22.937 -8.114 -27.338 1.00 89.75 186 VAL A O 1
ATOM 1542 N N . TRP A 1 187 ? 21.558 -6.540 -26.507 1.00 87.12 187 TRP A N 1
ATOM 1543 C CA . TRP A 1 187 ? 22.089 -5.448 -27.318 1.00 87.12 187 TRP A CA 1
ATOM 1544 C C . TRP A 1 187 ? 23.551 -5.133 -26.972 1.00 87.12 187 TRP A C 1
ATOM 1546 O O . TRP A 1 187 ? 24.388 -5.064 -27.871 1.00 87.12 187 TRP A O 1
ATOM 1556 N N . GLU A 1 188 ? 23.885 -5.038 -25.685 1.00 87.25 188 GLU A N 1
ATOM 1557 C CA . GLU A 1 188 ? 25.246 -4.786 -25.200 1.00 87.25 188 GLU A CA 1
ATOM 1558 C C . GLU A 1 188 ? 26.209 -5.911 -25.605 1.00 87.25 188 GLU A C 1
ATOM 1560 O O . GLU A 1 188 ? 27.288 -5.655 -26.144 1.00 87.25 188 GLU A O 1
ATOM 1565 N N . LYS A 1 189 ? 25.790 -7.173 -25.448 1.00 86.12 189 LYS A N 1
ATOM 1566 C CA . LYS A 1 189 ? 26.582 -8.334 -25.872 1.00 86.12 189 LYS A CA 1
ATOM 1567 C C . LYS A 1 189 ? 26.854 -8.320 -27.378 1.00 86.12 189 LYS A C 1
ATOM 1569 O O . LYS A 1 189 ? 27.967 -8.637 -27.795 1.00 86.12 189 LYS A O 1
ATOM 1574 N N . LYS A 1 190 ? 25.863 -7.937 -28.190 1.00 86.00 190 LYS A N 1
ATOM 1575 C CA . LYS A 1 190 ? 26.017 -7.818 -29.646 1.00 86.00 190 LYS A CA 1
ATOM 1576 C C . LYS A 1 190 ? 27.007 -6.711 -30.015 1.00 86.00 190 LYS A C 1
ATOM 1578 O O . LYS A 1 190 ? 27.869 -6.946 -30.854 1.00 86.00 190 LYS A O 1
ATOM 1583 N N . ASN A 1 191 ? 26.922 -5.554 -29.359 1.00 85.38 191 ASN A N 1
ATOM 1584 C CA . ASN A 1 191 ? 27.812 -4.421 -29.616 1.00 85.38 191 ASN A CA 1
ATOM 1585 C C . ASN A 1 191 ? 29.273 -4.744 -29.262 1.00 85.38 191 ASN A C 1
ATOM 1587 O O . ASN A 1 191 ? 30.186 -4.464 -30.041 1.00 85.38 191 ASN A O 1
ATOM 1591 N N . ASN A 1 192 ? 29.495 -5.398 -28.120 1.00 84.69 192 ASN A N 1
ATOM 1592 C CA . ASN A 1 192 ? 30.831 -5.794 -27.678 1.00 84.69 192 ASN A CA 1
ATOM 1593 C C . ASN A 1 192 ? 31.454 -6.853 -28.604 1.00 84.69 192 ASN A C 1
ATOM 1595 O O . ASN A 1 192 ? 32.642 -6.763 -28.911 1.00 84.69 192 ASN A O 1
ATOM 1599 N N . ALA A 1 193 ? 30.655 -7.800 -29.111 1.00 81.56 193 ALA A N 1
ATOM 1600 C CA . ALA A 1 193 ? 31.108 -8.784 -30.096 1.00 81.56 193 ALA A CA 1
ATOM 1601 C C . ALA A 1 193 ? 31.551 -8.116 -31.412 1.00 81.56 193 ALA A C 1
ATOM 1603 O O . ALA A 1 193 ? 32.662 -8.360 -31.886 1.00 81.56 193 ALA A O 1
ATOM 1604 N N . THR A 1 194 ? 30.752 -7.188 -31.948 1.00 80.81 194 THR A N 1
ATOM 1605 C CA . THR A 1 194 ? 31.125 -6.439 -33.160 1.00 80.81 194 THR A CA 1
ATOM 1606 C C . THR A 1 194 ? 32.370 -5.572 -32.962 1.00 80.81 194 THR A C 1
ATOM 1608 O O . THR A 1 194 ? 33.204 -5.483 -33.859 1.00 80.81 194 THR A O 1
ATOM 1611 N N . LEU A 1 195 ? 32.550 -4.969 -31.781 1.00 79.25 195 LEU A N 1
ATOM 1612 C CA . LEU A 1 195 ? 33.751 -4.187 -31.470 1.00 79.25 195 LEU A CA 1
ATOM 1613 C C . LEU A 1 195 ? 35.009 -5.065 -31.395 1.00 79.25 195 LEU A C 1
ATOM 1615 O O . LEU A 1 195 ? 36.071 -4.645 -31.856 1.00 79.25 195 LEU A O 1
ATOM 1619 N N . SER A 1 196 ? 34.907 -6.290 -30.865 1.00 77.69 196 SER A N 1
ATOM 1620 C CA . SER A 1 196 ? 36.037 -7.228 -30.853 1.00 77.69 196 SER A CA 1
ATOM 1621 C C . SER A 1 196 ? 36.452 -7.690 -32.254 1.00 77.69 196 SER A C 1
ATOM 1623 O O . SER A 1 196 ? 37.649 -7.721 -32.539 1.00 77.69 196 SER A O 1
ATOM 1625 N N . GLU A 1 197 ? 35.495 -7.953 -33.148 1.00 80.12 197 GLU A N 1
ATOM 1626 C CA . GLU A 1 197 ? 35.774 -8.333 -34.542 1.00 80.12 197 GLU A CA 1
ATOM 1627 C C . GLU A 1 197 ? 36.442 -7.191 -35.325 1.00 80.12 197 GLU A C 1
ATOM 1629 O O . GLU A 1 197 ? 37.409 -7.413 -36.05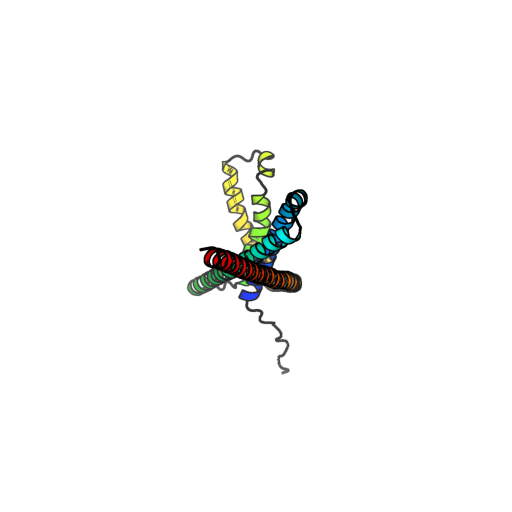9 1.00 80.12 197 GLU A O 1
ATOM 1634 N N . ILE A 1 198 ? 35.988 -5.948 -35.125 1.00 79.75 198 ILE A N 1
ATOM 1635 C CA . ILE A 1 198 ? 36.589 -4.764 -35.758 1.00 79.75 198 ILE A CA 1
ATOM 1636 C C . ILE A 1 198 ? 38.036 -4.560 -35.281 1.00 79.75 198 ILE A C 1
ATOM 1638 O O . ILE A 1 198 ? 38.929 -4.314 -36.097 1.00 79.75 198 ILE A O 1
ATOM 1642 N N . ASN A 1 199 ? 38.293 -4.704 -33.978 1.00 75.62 199 ASN A N 1
ATOM 1643 C CA . ASN A 1 199 ? 39.634 -4.538 -33.415 1.00 75.62 199 ASN A CA 1
ATOM 1644 C C . ASN A 1 199 ? 40.607 -5.635 -33.880 1.00 75.62 199 ASN A C 1
ATOM 1646 O O . ASN A 1 199 ? 41.766 -5.333 -34.166 1.00 75.62 199 ASN A O 1
ATOM 1650 N N . GLN A 1 200 ? 40.149 -6.883 -34.021 1.00 75.38 200 GLN A N 1
ATOM 1651 C CA . GLN A 1 200 ? 40.964 -7.977 -34.564 1.00 75.38 200 GLN A CA 1
ATOM 1652 C C . GLN A 1 200 ? 41.280 -7.774 -36.052 1.00 75.38 200 GLN A C 1
ATOM 1654 O O . GLN A 1 200 ? 42.445 -7.845 -36.439 1.00 75.38 200 GLN A O 1
ATOM 1659 N N . SER A 1 201 ? 40.288 -7.402 -36.869 1.00 72.56 201 SER A N 1
ATOM 1660 C CA . SER A 1 201 ? 40.494 -7.100 -38.294 1.00 72.56 201 SER A CA 1
ATOM 1661 C C . SER A 1 201 ? 41.456 -5.923 -38.519 1.00 72.56 201 SER A C 1
ATOM 1663 O O . SER A 1 201 ? 42.274 -5.937 -39.444 1.00 72.56 201 SER A O 1
ATOM 1665 N N . SER A 1 202 ? 41.407 -4.906 -37.651 1.00 71.75 202 SER A N 1
ATOM 1666 C CA . SER A 1 202 ? 42.343 -3.778 -37.695 1.00 71.75 202 SER A CA 1
ATOM 1667 C C . SER A 1 202 ? 43.756 -4.146 -37.233 1.00 71.75 202 SER A C 1
ATOM 1669 O O . SER A 1 202 ? 44.708 -3.492 -37.666 1.00 71.75 202 SER A O 1
ATOM 1671 N N . SER A 1 203 ? 43.905 -5.132 -36.347 1.00 68.88 203 SER A N 1
ATOM 1672 C CA . SER A 1 203 ? 45.212 -5.604 -35.886 1.00 68.88 203 SER A CA 1
ATOM 1673 C C . SER A 1 203 ? 45.898 -6.443 -36.964 1.00 68.88 203 SER A C 1
ATOM 1675 O O . SER A 1 203 ? 47.047 -6.162 -37.288 1.00 68.88 203 SER A O 1
ATOM 1677 N N . ASP A 1 204 ? 45.182 -7.373 -37.603 1.00 62.97 204 ASP A N 1
ATOM 1678 C CA . ASP A 1 204 ? 45.728 -8.222 -38.676 1.00 62.97 204 ASP A CA 1
ATOM 1679 C C . ASP A 1 204 ? 46.200 -7.421 -39.897 1.00 62.97 204 ASP A C 1
ATOM 1681 O O . ASP A 1 204 ? 47.242 -7.715 -40.484 1.00 62.97 204 ASP A O 1
ATOM 1685 N N . LYS A 1 205 ? 45.494 -6.341 -40.259 1.00 63.25 205 LYS A N 1
ATOM 1686 C CA . LYS A 1 205 ? 45.937 -5.451 -41.345 1.00 63.25 205 LYS A CA 1
ATOM 1687 C C . LYS A 1 205 ? 47.241 -4.710 -41.043 1.00 63.25 205 LYS A C 1
ATOM 1689 O O . LYS A 1 205 ? 47.949 -4.358 -41.982 1.00 63.25 205 LYS A O 1
ATOM 1694 N N . LYS A 1 206 ? 47.566 -4.451 -39.772 1.00 59.47 206 LYS A N 1
ATOM 1695 C CA . LYS A 1 206 ? 48.829 -3.796 -39.392 1.00 59.47 206 LYS A CA 1
ATOM 1696 C C . LYS A 1 206 ? 50.016 -4.755 -39.434 1.00 59.47 206 LYS A C 1
ATOM 1698 O O . LYS A 1 206 ? 51.109 -4.321 -39.773 1.00 59.47 206 LYS A O 1
ATOM 1703 N N . THR A 1 207 ? 49.810 -6.036 -39.142 1.00 59.28 207 THR A N 1
ATOM 1704 C CA . THR A 1 207 ? 50.877 -7.050 -39.133 1.00 59.28 207 THR A CA 1
ATOM 1705 C C . THR A 1 207 ? 51.361 -7.433 -40.533 1.00 59.28 207 THR A C 1
ATOM 1707 O O . THR A 1 207 ? 52.494 -7.869 -40.679 1.00 59.28 207 THR A O 1
ATOM 1710 N N . HIS A 1 208 ? 50.537 -7.241 -41.568 1.00 55.97 208 HIS A N 1
ATOM 1711 C CA . HIS A 1 208 ? 50.888 -7.529 -42.967 1.00 55.97 208 HIS A CA 1
ATOM 1712 C C . HIS A 1 208 ? 51.566 -6.369 -43.722 1.00 55.97 208 HIS A C 1
ATOM 1714 O O . HIS A 1 208 ? 51.900 -6.526 -44.895 1.00 55.97 208 HIS A O 1
ATOM 1720 N N . LEU A 1 209 ? 51.749 -5.207 -43.086 1.00 57.41 209 LEU A N 1
ATOM 1721 C CA . LEU A 1 209 ? 52.371 -4.015 -43.686 1.00 57.41 209 LEU A CA 1
ATOM 1722 C C . LEU A 1 209 ? 53.794 -3.735 -43.159 1.00 57.41 209 LEU A C 1
ATOM 1724 O O . LEU A 1 209 ? 54.315 -2.645 -43.401 1.00 57.41 209 LEU A O 1
ATOM 1728 N N . ILE A 1 210 ? 54.405 -4.686 -42.442 1.00 48.06 210 ILE A N 1
ATOM 1729 C CA . ILE A 1 210 ? 55.778 -4.609 -41.908 1.00 48.06 210 ILE A CA 1
ATOM 1730 C C . ILE A 1 210 ? 56.664 -5.617 -42.635 1.00 48.06 210 ILE A C 1
ATOM 1732 O O . ILE A 1 210 ? 56.208 -6.770 -42.802 1.00 48.06 210 ILE A O 1
#

Secondary structure (DSSP, 8-state):
-------------HHHHHHHHHHHHHHHHHHHHHHHHHHHHTTTS-HHHHHHHHHHHHHHHHHHHHHHHHHHHHHHHHHHHHHHHTT----HHHHHHHHHHHHHHHHHHHTTTTTTTTS---TTTHHHHHHHHHHHHHHHHHHHTTTHHHHHHHHHHHHHHHHHHHHHHHHHHHHHHHHHHHHHHHHHHHHHHHHHHHHHHHHHHHHTT-

Sequence (210 aa):
MQENNVLTVSVFSPYWGIFRMIFVFFFLYVIGIVFYSWDGFRYYGLFSDFLAGISLVLILWSILTAILAIFIYLSFKGIEWCSLKMGWKIRIENVMMFIGILFILGFPWNSRLLIFKYILLSEQMQPVVIAGIPILSMLFAIIFRNRAISYINIMQERITPLVWLFGAFAVFSVALVSYKIVAYQVWEKKNNATLSEINQSSSDKKTHLI